Protein AF-A0A920DQ23-F1 (afdb_monomer_lite)

Sequence (207 aa):
MYPQDIIAIGRLFSEGKYDATRLIALAGSQVEKPRYYRTMQGASISSMIKNNLKEGDNRFISGNVLTGTKISKNGNLGFYHNEISVIPEGKEQDFLGWLLPSLKNIVYQERSFHGSTQKEYSISANMNGEERAYVVTGQYENVLPMDLHPQHLIKAIMIGDIELMENLGIYEVAEEDFALCEFACTSKIPVQEILRDGLELVRKECS

Structure (mmCIF, N/CA/C/O backbone):
data_AF-A0A920DQ23-F1
#
_entry.id   AF-A0A920DQ23-F1
#
loop_
_atom_site.group_PDB
_atom_site.id
_atom_site.type_symbol
_atom_site.label_atom_id
_atom_site.label_alt_id
_atom_site.label_comp_id
_atom_site.label_asym_id
_atom_site.label_entity_id
_atom_site.label_seq_id
_atom_site.pdbx_PDB_ins_code
_atom_site.Cartn_x
_atom_site.Cartn_y
_atom_site.Cartn_z
_atom_site.occupancy
_atom_site.B_iso_or_equiv
_atom_site.auth_seq_id
_atom_site.auth_comp_id
_atom_site.auth_asym_id
_atom_site.auth_atom_id
_atom_site.pdbx_PDB_model_num
ATOM 1 N N . MET A 1 1 ? -11.715 -6.542 -5.274 1.00 73.94 1 MET A N 1
ATOM 2 C CA . MET A 1 1 ? -12.911 -6.625 -4.397 1.00 73.94 1 MET A CA 1
ATOM 3 C C . MET A 1 1 ? -12.553 -7.482 -3.193 1.00 73.94 1 MET A C 1
ATOM 5 O O . MET A 1 1 ? -12.032 -8.572 -3.397 1.00 73.94 1 MET A O 1
ATOM 9 N N . TYR A 1 2 ? -12.771 -7.002 -1.968 1.00 87.81 2 TYR A N 1
ATOM 10 C CA . TYR A 1 2 ? -12.392 -7.724 -0.747 1.00 87.81 2 TYR A CA 1
ATOM 11 C C . TYR A 1 2 ? -13.551 -8.575 -0.200 1.00 87.81 2 TYR A C 1
ATOM 13 O O . TYR A 1 2 ? -14.713 -8.295 -0.502 1.00 87.81 2 TYR A O 1
ATOM 21 N N . PRO A 1 3 ? -13.287 -9.570 0.673 1.00 92.31 3 PRO A N 1
ATOM 22 C CA . PRO A 1 3 ? -14.342 -10.403 1.262 1.00 92.31 3 PRO A CA 1
ATOM 23 C C . PRO A 1 3 ? -15.469 -9.607 1.941 1.00 92.31 3 PRO A C 1
ATOM 25 O O . PRO A 1 3 ? -16.632 -9.998 1.887 1.00 92.31 3 PRO A O 1
ATOM 28 N N . GLN A 1 4 ? -15.149 -8.459 2.548 1.00 92.44 4 GLN A N 1
ATOM 29 C CA . GLN A 1 4 ? -16.140 -7.593 3.196 1.00 92.44 4 GLN A CA 1
ATOM 30 C C . GLN A 1 4 ? -17.089 -6.911 2.201 1.00 92.44 4 GLN A C 1
ATOM 32 O O . GLN A 1 4 ? -18.244 -6.655 2.538 1.00 92.44 4 GLN A O 1
ATOM 37 N N . ASP A 1 5 ? -16.634 -6.655 0.973 1.00 91.88 5 ASP A N 1
ATOM 38 C CA . ASP A 1 5 ? -17.470 -6.076 -0.080 1.00 91.88 5 ASP A CA 1
ATOM 39 C C . ASP A 1 5 ? -18.504 -7.095 -0.567 1.00 91.88 5 ASP A C 1
ATOM 41 O O . ASP A 1 5 ? -19.666 -6.751 -0.763 1.00 91.88 5 ASP A O 1
ATOM 45 N N . ILE A 1 6 ? -18.118 -8.373 -0.649 1.00 93.25 6 ILE A N 1
ATOM 46 C CA . ILE A 1 6 ? -19.032 -9.476 -0.978 1.00 93.25 6 ILE A CA 1
ATOM 47 C C . ILE A 1 6 ? -20.134 -9.593 0.083 1.00 93.25 6 ILE A C 1
ATOM 49 O O . ILE A 1 6 ? -21.302 -9.763 -0.258 1.00 93.25 6 ILE A O 1
ATOM 53 N N . ILE A 1 7 ? -19.794 -9.439 1.368 1.00 92.62 7 ILE A N 1
ATOM 54 C CA . ILE A 1 7 ? -20.782 -9.433 2.461 1.00 92.62 7 ILE A CA 1
ATOM 55 C C . ILE A 1 7 ? -21.768 -8.268 2.300 1.00 92.62 7 ILE A C 1
ATOM 57 O O . ILE A 1 7 ? -22.973 -8.457 2.472 1.00 92.62 7 ILE A O 1
ATOM 61 N N . ALA A 1 8 ? -21.278 -7.072 1.964 1.00 92.69 8 ALA A N 1
ATOM 62 C CA . ALA A 1 8 ? -22.130 -5.903 1.748 1.00 92.69 8 ALA A CA 1
ATOM 63 C C . ALA A 1 8 ? -23.078 -6.097 0.552 1.00 92.69 8 ALA A C 1
ATOM 65 O O . ALA A 1 8 ? -24.269 -5.807 0.666 1.00 92.69 8 ALA A O 1
ATOM 66 N N . ILE A 1 9 ? -22.578 -6.653 -0.557 1.00 94.44 9 ILE A N 1
ATOM 67 C CA . ILE A 1 9 ? -23.387 -7.010 -1.731 1.00 94.44 9 ILE A CA 1
ATOM 68 C C . ILE A 1 9 ? -24.440 -8.063 -1.353 1.00 94.44 9 ILE A C 1
ATOM 70 O O . ILE A 1 9 ? -25.623 -7.890 -1.638 1.00 94.44 9 ILE A O 1
ATOM 74 N N . GLY A 1 10 ? -24.038 -9.127 -0.655 1.00 94.94 10 GLY A N 1
ATOM 75 C CA . GLY A 1 10 ? -24.938 -10.190 -0.207 1.00 94.94 10 GLY A CA 1
ATOM 76 C C . GLY A 1 10 ? -26.083 -9.673 0.668 1.00 94.94 10 GLY A C 1
ATOM 77 O O . GLY A 1 10 ? -27.239 -10.029 0.441 1.00 94.94 10 GLY A O 1
ATOM 78 N N . ARG A 1 11 ? -25.792 -8.778 1.620 1.00 94.25 11 ARG A N 1
ATOM 79 C CA . ARG A 1 11 ? -26.804 -8.102 2.455 1.00 94.25 11 ARG A CA 1
ATOM 80 C C . ARG A 1 11 ? -27.722 -7.189 1.655 1.00 94.25 11 ARG A C 1
ATOM 82 O O . ARG A 1 11 ? -28.928 -7.199 1.891 1.00 94.25 11 ARG A O 1
ATOM 89 N N . LEU A 1 12 ? -27.182 -6.453 0.685 1.00 96.62 12 LEU A N 1
ATOM 90 C CA . LEU A 1 12 ? -27.985 -5.596 -0.182 1.00 96.62 12 LEU A CA 1
ATOM 91 C C . LEU A 1 12 ? -29.061 -6.402 -0.917 1.00 96.62 12 LEU A C 1
ATOM 93 O O . LEU A 1 12 ? -30.225 -6.015 -0.890 1.00 96.62 12 LEU A O 1
ATOM 97 N N . PHE A 1 13 ? -28.694 -7.534 -1.520 1.00 97.00 13 PHE A N 1
ATOM 98 C CA . PHE A 1 13 ? -29.642 -8.368 -2.265 1.00 97.00 13 PHE A CA 1
ATOM 99 C C . PHE A 1 13 ? -30.554 -9.215 -1.370 1.00 97.00 13 PHE A C 1
ATOM 101 O O . PHE A 1 13 ? -31.696 -9.466 -1.742 1.00 97.00 13 PHE A O 1
ATOM 108 N N . SER A 1 14 ? -30.078 -9.641 -0.197 1.00 96.94 14 SER A N 1
ATOM 109 C CA . SER A 1 14 ? -30.854 -10.515 0.699 1.00 96.94 14 SER A CA 1
ATOM 110 C C . SER A 1 14 ? -31.820 -9.743 1.604 1.00 96.94 14 SER A C 1
ATOM 112 O O . SER A 1 14 ? -32.901 -10.237 1.910 1.00 96.94 14 SER A O 1
ATOM 114 N N . GLU A 1 15 ? -31.443 -8.540 2.048 1.00 96.06 15 GLU A N 1
ATOM 115 C CA . GLU A 1 15 ? -32.197 -7.744 3.032 1.00 96.06 15 GLU A CA 1
ATOM 116 C C . GLU A 1 15 ? -32.708 -6.407 2.470 1.00 96.06 15 GLU A C 1
ATOM 118 O O . GLU A 1 15 ? -33.444 -5.694 3.155 1.00 96.06 15 GLU A O 1
ATOM 123 N N . GLY A 1 16 ? -32.297 -6.022 1.255 1.00 95.56 16 GLY A N 1
ATOM 124 C CA . GLY A 1 16 ? -32.604 -4.711 0.671 1.00 95.56 16 GLY A CA 1
ATOM 125 C C . GLY A 1 16 ? -31.867 -3.548 1.345 1.00 95.56 16 GLY A C 1
ATOM 126 O O . GLY A 1 16 ? -32.260 -2.393 1.180 1.00 95.56 16 GLY A O 1
ATOM 127 N N . LYS A 1 17 ? -30.826 -3.830 2.140 1.00 93.44 17 LYS A N 1
ATOM 128 C CA . LYS A 1 17 ? -30.103 -2.838 2.948 1.00 93.44 17 LYS A CA 1
ATOM 129 C C . LYS A 1 17 ? -28.630 -2.793 2.578 1.00 93.44 17 LYS A C 1
ATOM 131 O O . LYS A 1 17 ? -27.930 -3.799 2.645 1.00 93.44 17 LYS A O 1
ATOM 136 N N . TYR A 1 18 ? -28.145 -1.598 2.257 1.00 92.44 18 TYR A N 1
ATOM 137 C CA . TYR A 1 18 ? -26.721 -1.358 2.066 1.00 92.44 18 TYR A CA 1
ATOM 138 C C . TYR A 1 18 ? -26.021 -1.184 3.421 1.00 92.44 18 TYR A C 1
ATOM 140 O O . TYR A 1 18 ? -26.240 -0.189 4.113 1.00 92.44 18 TYR A O 1
ATOM 148 N N . ASP A 1 19 ? -25.175 -2.147 3.795 1.00 91.56 19 ASP A N 1
ATOM 149 C CA . ASP A 1 19 ? -24.351 -2.073 5.004 1.00 91.56 19 ASP A CA 1
ATOM 150 C C . ASP A 1 19 ? -22.906 -1.666 4.668 1.00 91.56 19 ASP A C 1
ATOM 152 O O . ASP A 1 19 ? -22.098 -2.459 4.175 1.00 91.56 19 ASP A O 1
ATOM 156 N N . ALA A 1 20 ? -22.579 -0.408 4.971 1.00 91.00 20 ALA A N 1
ATOM 157 C CA . ALA A 1 20 ? -21.245 0.170 4.798 1.00 91.00 20 ALA A CA 1
ATOM 158 C C . ALA A 1 20 ? -20.294 -0.117 5.977 1.00 91.00 20 ALA A C 1
ATOM 160 O O . ALA A 1 20 ? -19.191 0.435 6.040 1.00 91.00 20 ALA A O 1
ATOM 161 N N . THR A 1 21 ? -20.712 -0.946 6.934 1.00 93.25 21 THR A N 1
ATOM 162 C CA . THR A 1 21 ? -19.872 -1.351 8.059 1.00 93.25 21 THR A CA 1
ATOM 163 C C . THR A 1 21 ? -18.691 -2.183 7.559 1.00 93.25 21 THR A C 1
ATOM 165 O O . THR A 1 21 ? -18.835 -3.074 6.719 1.00 93.25 21 THR A O 1
ATOM 168 N N . ARG A 1 22 ? -17.506 -1.900 8.097 1.00 92.19 22 ARG A N 1
ATOM 169 C CA . ARG A 1 22 ? -16.252 -2.610 7.852 1.00 92.19 22 ARG A CA 1
ATOM 170 C C . ARG A 1 22 ? -15.598 -2.991 9.174 1.00 92.19 22 ARG A C 1
ATOM 172 O O . ARG A 1 22 ? -15.677 -2.262 10.166 1.00 92.19 22 ARG A O 1
ATOM 179 N N . LEU A 1 23 ? -14.977 -4.161 9.193 1.00 95.00 23 LEU A N 1
ATOM 180 C CA . LEU A 1 23 ? -14.093 -4.606 10.259 1.00 95.00 23 LEU A CA 1
ATOM 181 C C . LEU A 1 23 ? -12.661 -4.312 9.820 1.00 95.00 23 LEU A C 1
ATOM 183 O O . LEU A 1 23 ? -12.194 -4.883 8.839 1.00 95.00 23 LEU A O 1
ATOM 187 N N . ILE A 1 24 ? -11.976 -3.431 10.537 1.00 95.50 24 ILE A N 1
ATOM 188 C CA . ILE A 1 24 ? -10.632 -2.994 10.164 1.00 95.50 24 ILE A CA 1
ATOM 189 C C . ILE A 1 24 ? -9.613 -3.349 11.234 1.00 95.50 24 ILE A C 1
ATOM 191 O O . ILE A 1 24 ? -9.928 -3.317 12.426 1.00 95.50 24 ILE A O 1
ATOM 195 N N . ALA A 1 25 ? -8.393 -3.679 10.825 1.00 96.19 25 ALA A N 1
ATOM 196 C CA . ALA A 1 25 ? -7.287 -3.904 11.749 1.00 96.19 25 ALA A CA 1
ATOM 197 C C . ALA A 1 25 ? -6.588 -2.579 12.084 1.00 96.19 25 ALA A C 1
ATOM 199 O O . ALA A 1 25 ? -6.245 -1.825 11.179 1.00 96.19 25 ALA A O 1
ATOM 200 N N . LEU A 1 26 ? -6.346 -2.302 13.367 1.00 96.69 26 LEU A N 1
ATOM 201 C CA . LEU A 1 26 ? -5.372 -1.294 13.792 1.00 96.69 26 LEU A CA 1
ATOM 202 C C . LEU A 1 26 ? -4.120 -2.025 14.273 1.00 96.69 26 LEU A C 1
ATOM 204 O O . LEU A 1 26 ? -4.167 -2.722 15.293 1.00 96.69 26 LEU A O 1
ATOM 208 N N . ALA A 1 27 ? -3.023 -1.862 13.544 1.00 95.75 27 ALA A N 1
ATOM 209 C CA . ALA A 1 27 ? -1.778 -2.582 13.773 1.00 95.75 27 ALA A CA 1
ATOM 210 C C . ALA A 1 27 ? -0.551 -1.692 13.523 1.00 95.75 27 ALA A C 1
ATOM 212 O O . ALA A 1 27 ? -0.660 -0.514 13.183 1.00 95.75 27 ALA A O 1
ATOM 213 N N . GLY A 1 28 ? 0.633 -2.266 13.721 1.00 93.00 28 GLY A N 1
ATOM 214 C CA . GLY A 1 28 ? 1.916 -1.591 13.550 1.00 93.00 28 GLY A CA 1
ATOM 215 C C . GLY A 1 28 ? 2.692 -1.461 14.858 1.00 93.00 28 GLY A C 1
ATOM 216 O O . GLY A 1 28 ? 2.145 -1.573 15.956 1.00 93.00 28 GLY A O 1
ATOM 217 N N . SER A 1 29 ? 4.000 -1.248 14.738 1.00 92.62 29 SER A N 1
ATOM 218 C CA . SER A 1 29 ? 4.937 -1.265 15.869 1.00 92.62 29 SER A CA 1
ATOM 219 C C . SER A 1 29 ? 4.701 -0.137 16.879 1.00 92.62 29 SER A C 1
ATOM 221 O O . SER A 1 29 ? 5.114 -0.273 18.034 1.00 92.62 29 SER A O 1
ATOM 223 N N . GLN A 1 30 ? 4.006 0.932 16.476 1.00 94.62 30 GLN A N 1
ATOM 224 C CA . GLN A 1 30 ? 3.641 2.077 17.319 1.00 94.62 30 GLN A CA 1
ATOM 225 C C . GLN A 1 30 ? 2.247 1.960 17.959 1.00 94.62 30 GLN A C 1
ATOM 227 O O . GLN A 1 30 ? 1.822 2.857 18.686 1.00 94.62 30 GLN A O 1
ATOM 232 N N . VAL A 1 31 ? 1.532 0.851 17.740 1.00 95.62 31 VAL A N 1
ATOM 233 C CA . VAL A 1 31 ? 0.252 0.563 18.404 1.00 95.62 31 VAL A CA 1
ATOM 234 C C . VAL A 1 31 ? 0.508 -0.230 19.686 1.00 95.62 31 VAL A C 1
ATOM 236 O O . VAL A 1 31 ? 1.208 -1.241 19.668 1.00 95.62 31 VAL A O 1
ATOM 239 N N . GLU A 1 32 ? -0.057 0.207 20.814 1.00 95.00 32 GLU A N 1
ATOM 240 C CA . GLU A 1 32 ? 0.122 -0.488 22.102 1.00 95.00 32 GLU A CA 1
ATOM 241 C C . GLU A 1 32 ? -0.681 -1.786 22.184 1.00 95.00 32 GLU A C 1
ATOM 243 O O . GLU A 1 32 ? -0.176 -2.813 22.633 1.00 95.00 32 GLU A O 1
ATOM 248 N N . LYS A 1 33 ? -1.951 -1.741 21.768 1.00 95.69 33 LYS A N 1
ATOM 249 C CA . LYS A 1 33 ? -2.865 -2.889 21.790 1.00 95.69 33 LYS A CA 1
ATOM 250 C C . LYS A 1 33 ? -3.519 -3.036 20.414 1.00 95.69 33 LYS A C 1
ATOM 252 O O . LYS A 1 33 ? -4.612 -2.476 20.207 1.00 95.69 33 LYS A O 1
ATOM 257 N N . PRO A 1 34 ? -2.858 -3.747 19.479 1.00 96.06 34 PRO A N 1
ATOM 258 C CA . PRO A 1 34 ? -3.414 -4.063 18.170 1.00 96.06 34 PRO A CA 1
ATOM 259 C C . PRO A 1 34 ? -4.743 -4.800 18.315 1.00 96.06 34 PRO A C 1
ATOM 261 O O . PRO A 1 34 ? -4.870 -5.707 19.140 1.00 96.06 34 PRO A O 1
ATOM 264 N N . ARG A 1 35 ? -5.756 -4.379 17.558 1.00 95.75 35 ARG A N 1
ATOM 265 C CA . ARG A 1 35 ? -7.101 -4.966 17.626 1.00 95.75 35 ARG A CA 1
ATOM 266 C C . ARG A 1 35 ? -7.925 -4.618 16.393 1.00 95.75 35 ARG A C 1
ATOM 268 O O . ARG A 1 35 ? -7.603 -3.684 15.660 1.00 95.75 35 ARG A O 1
ATOM 275 N N . TYR A 1 36 ? -9.025 -5.338 16.216 1.00 96.38 36 TYR A N 1
ATOM 276 C CA . TYR A 1 36 ? -10.012 -5.029 15.191 1.00 96.38 36 TYR A CA 1
ATOM 277 C C . TYR A 1 36 ? -11.035 -4.005 15.687 1.00 96.38 36 TYR A C 1
ATOM 279 O O . TYR A 1 36 ? -11.504 -4.080 16.825 1.00 96.38 36 TYR A O 1
ATOM 287 N N . TYR A 1 37 ? -11.419 -3.082 14.811 1.00 95.00 37 TYR A N 1
ATOM 288 C CA . TYR A 1 37 ? -12.469 -2.095 15.041 1.00 95.00 37 TYR A CA 1
ATOM 289 C C . TYR A 1 37 ? -13.587 -2.293 14.024 1.00 95.00 37 TYR A C 1
ATOM 291 O O . TYR A 1 37 ? -13.341 -2.411 12.827 1.00 95.00 37 TYR A O 1
ATOM 299 N N . ARG A 1 38 ? -14.834 -2.303 14.498 1.00 95.38 38 ARG A N 1
ATOM 300 C CA . ARG A 1 38 ? -16.012 -2.217 13.633 1.00 95.38 38 ARG A CA 1
ATOM 301 C C . ARG A 1 38 ? -16.332 -0.742 13.417 1.00 95.38 38 ARG A C 1
ATOM 303 O O . ARG A 1 38 ? -16.585 -0.032 14.385 1.00 95.38 38 ARG A O 1
ATOM 310 N N . THR A 1 39 ? -16.302 -0.292 12.172 1.00 93.75 39 THR A N 1
ATOM 311 C CA . THR A 1 39 ? -16.495 1.115 11.806 1.00 93.75 39 THR A CA 1
ATOM 312 C C . THR A 1 39 ? -17.228 1.240 10.471 1.00 93.75 39 THR A C 1
ATOM 314 O O . THR A 1 39 ? -17.552 0.232 9.853 1.00 93.75 39 THR A O 1
ATOM 317 N N . MET A 1 40 ? -17.498 2.459 10.015 1.00 91.75 40 MET A N 1
ATOM 318 C CA . MET A 1 40 ? -18.007 2.715 8.665 1.00 91.75 40 MET A CA 1
ATOM 319 C C . MET A 1 40 ? -16.858 2.950 7.678 1.00 91.75 40 MET A C 1
ATOM 321 O O . MET A 1 40 ? -15.796 3.451 8.057 1.00 91.75 40 MET A O 1
ATOM 325 N N . GLN A 1 41 ? -17.071 2.625 6.403 1.00 90.06 41 GLN A N 1
ATOM 326 C CA . GLN A 1 41 ? -16.150 3.016 5.334 1.00 90.06 41 GLN A CA 1
ATOM 327 C C . GLN A 1 41 ? -15.930 4.542 5.345 1.00 90.06 41 GLN A C 1
ATOM 329 O O . GLN A 1 41 ? -16.878 5.306 5.522 1.00 90.06 41 GLN A O 1
ATOM 334 N N . GLY A 1 42 ? -14.679 4.991 5.202 1.00 90.56 42 GLY A N 1
ATOM 335 C CA . GLY A 1 42 ? -14.336 6.418 5.265 1.00 90.56 42 GLY A CA 1
ATOM 336 C C . GLY A 1 42 ? -14.292 7.022 6.674 1.00 90.56 42 GLY A C 1
ATOM 337 O O . GLY A 1 42 ? -14.097 8.229 6.810 1.00 90.56 42 GLY A O 1
ATOM 338 N N . ALA A 1 43 ? -14.466 6.224 7.733 1.00 93.00 43 ALA A N 1
ATOM 339 C CA . ALA A 1 43 ? -14.430 6.733 9.099 1.00 93.00 43 ALA A CA 1
ATOM 340 C C . ALA A 1 43 ? -13.069 7.343 9.474 1.00 93.00 43 ALA A C 1
ATOM 342 O O . ALA A 1 43 ? -12.010 6.891 9.029 1.00 93.00 43 ALA A O 1
ATOM 343 N N . SER A 1 44 ? -13.109 8.347 10.356 1.00 94.75 44 SER A N 1
ATOM 344 C CA . SER A 1 44 ? -11.904 8.964 10.913 1.00 94.75 44 SER A CA 1
ATOM 345 C C . SER A 1 44 ? -11.157 7.996 11.828 1.00 94.75 44 SER A C 1
ATOM 347 O O . SER A 1 44 ? -11.753 7.349 12.697 1.00 94.75 44 SER A O 1
ATOM 349 N N . ILE A 1 45 ? -9.831 7.969 11.693 1.00 94.81 45 ILE A N 1
ATOM 350 C CA . ILE A 1 45 ? -8.960 7.102 12.495 1.00 94.81 45 ILE A CA 1
ATOM 351 C C . ILE A 1 45 ? -8.777 7.600 13.936 1.00 94.81 45 ILE A C 1
ATOM 353 O O . ILE A 1 45 ? -8.360 6.842 14.812 1.00 94.81 45 ILE A O 1
ATOM 357 N N . SER A 1 46 ? -9.108 8.869 14.198 1.00 94.44 46 SER A N 1
ATOM 358 C CA . SER A 1 46 ? -8.849 9.573 15.465 1.00 94.44 46 SER A CA 1
ATOM 359 C C . SER A 1 46 ? -9.412 8.847 16.693 1.00 94.44 46 SER A C 1
ATOM 361 O O . SER A 1 46 ? -8.762 8.772 17.737 1.00 94.44 46 SER A O 1
ATOM 363 N N . SER A 1 47 ? -10.606 8.267 16.555 1.00 91.38 47 SER A N 1
ATOM 364 C CA . SER A 1 47 ? -11.276 7.502 17.611 1.00 91.38 47 SER A CA 1
ATOM 365 C C . SER A 1 47 ? -10.587 6.167 17.915 1.00 91.38 47 SER A C 1
ATOM 367 O O . SER A 1 47 ? -10.555 5.744 19.069 1.00 91.38 47 SER A O 1
ATOM 369 N N . MET A 1 48 ? -9.997 5.528 16.903 1.00 92.25 48 MET A N 1
ATOM 370 C CA . MET A 1 48 ? -9.386 4.199 17.005 1.00 92.25 48 MET A CA 1
ATOM 371 C C . MET A 1 48 ? -8.011 4.265 17.666 1.00 92.25 48 MET A C 1
ATOM 373 O O . MET A 1 48 ? -7.648 3.385 18.443 1.00 92.25 48 MET A O 1
ATOM 377 N N . ILE A 1 49 ? -7.262 5.332 17.386 1.00 94.19 49 ILE A N 1
ATOM 378 C CA . ILE A 1 49 ? -5.900 5.531 17.896 1.00 94.19 49 ILE A CA 1
ATOM 379 C C . ILE A 1 49 ? -5.859 6.194 19.283 1.00 94.19 49 ILE A C 1
ATOM 381 O O . ILE A 1 49 ? -4.797 6.293 19.897 1.00 94.19 49 ILE A O 1
ATOM 385 N N . LYS A 1 50 ? -6.995 6.682 19.795 1.00 93.25 50 LYS A N 1
ATOM 386 C CA . LYS A 1 50 ? -7.055 7.379 21.086 1.00 93.25 50 LYS A CA 1
ATOM 387 C C . LYS A 1 50 ? -6.596 6.455 22.219 1.00 93.25 50 LYS A C 1
ATOM 389 O O . LYS A 1 50 ? -7.171 5.390 22.419 1.00 93.25 50 LYS A O 1
ATOM 394 N N . ASN A 1 51 ? -5.598 6.899 22.988 1.00 92.88 51 ASN A N 1
ATOM 395 C CA . ASN A 1 51 ? -5.016 6.158 24.118 1.00 92.88 51 ASN A CA 1
ATOM 396 C C . ASN A 1 51 ? -4.550 4.733 23.747 1.00 92.88 51 ASN A C 1
ATOM 398 O O . ASN A 1 51 ? -4.701 3.809 24.545 1.00 92.88 51 ASN A O 1
ATOM 402 N N . ASN A 1 52 ? -4.063 4.538 22.517 1.00 94.56 52 ASN A N 1
ATOM 403 C CA . ASN A 1 52 ? -3.613 3.233 22.023 1.00 94.56 52 ASN A CA 1
ATOM 404 C C . ASN A 1 52 ? -2.330 3.323 21.175 1.00 94.56 52 ASN A C 1
ATOM 406 O O . ASN A 1 52 ? -2.071 2.455 20.340 1.00 94.56 52 ASN A O 1
ATOM 410 N N . LEU A 1 53 ? -1.558 4.396 21.352 1.00 95.31 53 LEU A N 1
ATOM 411 C CA . LEU A 1 53 ? -0.312 4.653 20.636 1.00 95.31 53 LEU A CA 1
ATOM 412 C C . LEU A 1 53 ? 0.834 4.759 21.630 1.00 95.31 53 LEU A C 1
ATOM 414 O O . LEU A 1 53 ? 0.663 5.368 22.685 1.00 95.31 53 LEU A O 1
ATOM 418 N N . LYS A 1 54 ? 1.992 4.231 21.246 1.00 93.81 54 LYS A N 1
ATOM 419 C CA . LYS A 1 54 ? 3.247 4.465 21.955 1.00 93.81 54 LYS A CA 1
ATOM 420 C C . LYS A 1 54 ? 3.705 5.913 21.742 1.00 93.81 54 LYS A C 1
ATOM 422 O O . LYS A 1 54 ? 3.324 6.570 20.765 1.00 93.81 54 LYS A O 1
ATOM 427 N N . GLU A 1 55 ? 4.511 6.412 22.674 1.00 90.12 55 GLU A N 1
ATOM 428 C CA . GLU A 1 55 ? 5.119 7.741 22.580 1.00 90.12 55 GLU A CA 1
ATOM 429 C C . GLU A 1 55 ? 6.126 7.816 21.424 1.00 90.12 55 GLU A C 1
ATOM 431 O O . GLU A 1 55 ? 6.858 6.862 21.158 1.00 90.12 55 GLU A O 1
ATOM 436 N N . GLY A 1 56 ? 6.182 8.970 20.756 1.00 87.88 56 GLY A N 1
ATOM 437 C CA . GLY A 1 56 ? 7.104 9.221 19.651 1.00 87.88 56 GLY A CA 1
ATOM 438 C C . GLY A 1 56 ? 6.442 9.875 18.441 1.00 87.88 56 GLY A C 1
ATOM 439 O O . GLY A 1 56 ? 5.251 10.199 18.446 1.00 87.88 56 GLY A O 1
ATOM 440 N N . ASP A 1 57 ? 7.250 10.089 17.401 1.00 91.12 57 ASP A N 1
ATOM 441 C CA . ASP A 1 57 ? 6.780 10.589 16.112 1.00 91.12 57 ASP A CA 1
ATOM 442 C C . ASP A 1 57 ? 6.273 9.429 15.249 1.00 91.12 57 ASP A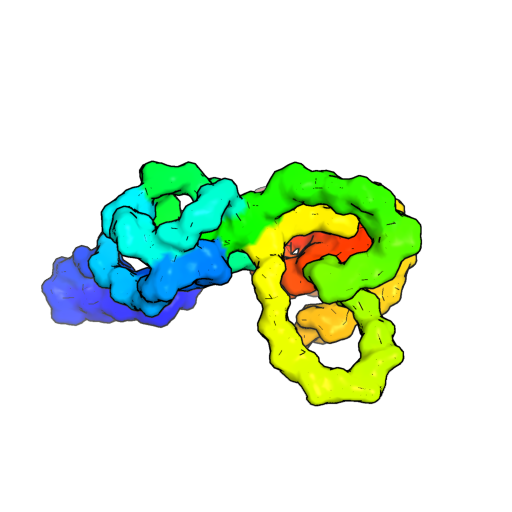 C 1
ATOM 444 O O . ASP A 1 57 ? 7.032 8.535 14.856 1.00 91.12 57 ASP A O 1
ATOM 448 N N . ASN A 1 58 ? 4.971 9.443 14.978 1.00 93.50 58 ASN A N 1
ATOM 449 C CA . ASN A 1 58 ? 4.240 8.318 14.413 1.00 93.50 58 ASN A CA 1
ATOM 450 C C . ASN A 1 58 ? 3.718 8.657 13.017 1.00 93.50 58 ASN A C 1
ATOM 452 O O . ASN A 1 58 ? 3.001 9.645 12.834 1.00 93.50 58 ASN A O 1
ATOM 456 N N . ARG A 1 59 ? 3.999 7.773 12.058 1.00 94.69 59 ARG A N 1
ATOM 457 C CA . ARG A 1 59 ? 3.392 7.784 10.730 1.00 94.69 59 ARG A CA 1
ATOM 458 C C . ARG A 1 59 ? 2.097 6.991 10.755 1.00 94.69 59 ARG A C 1
ATOM 460 O O . ARG A 1 59 ? 2.095 5.813 11.109 1.00 94.69 59 ARG A O 1
ATOM 467 N N . PHE A 1 60 ? 1.013 7.623 10.322 1.00 96.06 60 PHE A N 1
ATOM 468 C CA . PHE A 1 60 ? -0.278 6.968 10.135 1.00 96.06 60 PHE A CA 1
ATOM 469 C C . PHE A 1 60 ? -0.458 6.606 8.665 1.00 96.06 60 PHE A C 1
ATOM 471 O O . PHE A 1 60 ? -0.271 7.449 7.783 1.00 96.06 60 PHE A O 1
ATOM 478 N N . ILE A 1 61 ? -0.820 5.356 8.407 1.00 96.75 61 ILE A N 1
ATOM 479 C CA . ILE A 1 61 ? -1.001 4.822 7.062 1.00 96.75 61 ILE A CA 1
ATOM 480 C C . ILE A 1 61 ? -2.386 4.187 6.993 1.00 96.75 61 ILE A C 1
ATOM 482 O O . ILE A 1 61 ? -2.736 3.348 7.824 1.00 96.75 61 ILE A O 1
ATOM 486 N N . SER A 1 62 ? -3.188 4.600 6.015 1.00 96.56 62 SER A N 1
ATOM 487 C CA . SER A 1 62 ? -4.387 3.858 5.642 1.00 96.56 62 SER A CA 1
ATOM 488 C C . SER A 1 62 ? -3.962 2.741 4.695 1.00 96.56 62 SER A C 1
ATOM 490 O O . SER A 1 62 ? -3.432 3.043 3.633 1.00 96.56 62 SER A O 1
ATOM 492 N N . GLY A 1 63 ? -4.180 1.485 5.080 1.00 94.81 63 GLY A N 1
ATOM 493 C CA . GLY A 1 63 ? -3.586 0.316 4.428 1.00 94.81 63 GLY A CA 1
ATOM 494 C C . GLY A 1 63 ? -2.350 -0.210 5.171 1.00 94.81 63 GLY A C 1
ATOM 495 O O . GLY A 1 63 ? -2.040 0.215 6.293 1.00 94.81 63 GLY A O 1
ATOM 496 N N . ASN A 1 64 ? -1.655 -1.161 4.552 1.00 93.25 64 ASN A N 1
ATOM 497 C CA . ASN A 1 64 ? -0.368 -1.667 5.036 1.00 93.25 64 ASN A CA 1
ATOM 498 C C . ASN A 1 64 ? 0.776 -0.700 4.700 1.00 93.25 64 ASN A C 1
ATOM 500 O O . ASN A 1 64 ? 0.606 0.316 4.035 1.00 93.25 64 ASN A O 1
ATOM 504 N N . VAL A 1 65 ? 1.971 -1.041 5.173 1.00 92.94 65 VAL A N 1
ATOM 505 C CA . VAL A 1 65 ? 3.196 -0.259 4.973 1.00 92.94 65 VAL A CA 1
ATOM 506 C C . VAL A 1 65 ? 3.695 -0.279 3.520 1.00 92.94 65 VAL A C 1
ATOM 508 O O . VAL A 1 65 ? 4.436 0.623 3.148 1.00 92.94 65 VAL A O 1
ATOM 511 N N . LEU A 1 66 ? 3.307 -1.271 2.710 1.00 92.31 66 LEU A N 1
ATOM 512 C CA . LEU A 1 66 ? 3.815 -1.451 1.345 1.00 92.31 66 LEU A CA 1
ATOM 513 C C . LEU A 1 66 ? 3.038 -0.615 0.319 1.00 92.31 66 LEU A C 1
ATOM 515 O O . LEU A 1 66 ? 3.651 0.051 -0.507 1.00 92.31 66 LEU A O 1
ATOM 519 N N . THR A 1 67 ? 1.706 -0.630 0.401 1.00 92.62 67 THR A N 1
ATOM 520 C CA . THR A 1 67 ? 0.810 -0.012 -0.598 1.00 92.62 67 THR A CA 1
ATOM 521 C C . THR A 1 67 ? -0.096 1.072 -0.014 1.00 92.62 67 THR A C 1
ATOM 523 O O . THR A 1 67 ? -0.844 1.738 -0.728 1.00 92.62 67 THR A O 1
ATOM 526 N N . GLY A 1 68 ? -0.069 1.260 1.307 1.00 93.00 68 GLY A N 1
ATOM 527 C CA . GLY A 1 68 ? -0.966 2.180 1.990 1.00 93.00 68 GLY A CA 1
ATOM 528 C C . GLY A 1 68 ? -0.612 3.655 1.800 1.00 93.00 68 GLY A C 1
ATOM 529 O O . GLY A 1 68 ? 0.528 4.054 1.565 1.00 93.00 68 GLY A O 1
ATOM 530 N N . THR A 1 69 ? -1.610 4.512 1.989 1.00 94.56 69 THR A N 1
ATOM 531 C CA . THR A 1 69 ? -1.468 5.965 1.847 1.00 94.56 69 THR A CA 1
ATOM 532 C C . THR A 1 69 ? -1.158 6.624 3.187 1.00 94.56 69 THR A C 1
ATOM 534 O O . THR A 1 69 ? -1.845 6.381 4.184 1.00 94.56 69 THR A O 1
ATOM 537 N N . LYS A 1 70 ? -0.163 7.521 3.216 1.00 95.12 70 LYS A N 1
ATOM 538 C CA . LYS A 1 70 ? 0.105 8.365 4.391 1.00 95.12 70 LYS A CA 1
ATOM 539 C C . LYS A 1 70 ? -1.103 9.259 4.672 1.00 95.12 70 LYS A C 1
ATOM 541 O O . LYS A 1 70 ? -1.540 10.015 3.809 1.00 95.12 70 LYS A O 1
ATOM 546 N N . ILE A 1 71 ? -1.595 9.216 5.903 1.00 96.12 71 ILE A N 1
ATOM 547 C CA . ILE A 1 71 ? -2.697 10.052 6.380 1.00 96.12 71 ILE A CA 1
ATOM 548 C C . ILE A 1 71 ? -2.276 10.839 7.621 1.00 96.12 71 ILE A C 1
ATOM 550 O O . ILE A 1 71 ? -1.290 10.528 8.289 1.00 96.12 71 ILE A O 1
ATOM 554 N N . SER A 1 72 ? -3.017 11.900 7.935 1.00 94.75 72 SER A N 1
ATOM 555 C CA . SER A 1 72 ? -2.829 12.631 9.187 1.00 94.75 72 SER A CA 1
ATOM 556 C C . SER A 1 72 ? -3.492 11.893 10.356 1.00 94.75 72 SER A C 1
ATOM 558 O O . SER A 1 72 ? -4.335 11.018 10.162 1.00 94.75 72 SER A O 1
ATOM 560 N N . LYS A 1 73 ? -3.179 12.297 11.592 1.00 92.00 73 LYS A N 1
ATOM 561 C CA . LYS A 1 73 ? -3.806 11.766 12.819 1.00 92.00 73 LYS A CA 1
ATOM 562 C C . LYS A 1 73 ? -5.342 11.881 12.830 1.00 92.00 73 LYS A C 1
ATOM 564 O O . LYS A 1 73 ? -6.020 11.084 13.471 1.00 92.00 73 LYS A O 1
ATOM 569 N N . ASN A 1 74 ? -5.880 12.876 12.122 1.00 92.62 74 ASN A N 1
ATOM 570 C CA . ASN A 1 74 ? -7.319 13.110 11.971 1.00 92.62 74 ASN A CA 1
ATOM 571 C C . ASN A 1 74 ? -7.842 12.655 10.602 1.00 92.62 74 ASN A C 1
ATOM 573 O O . ASN A 1 74 ? -8.975 12.972 10.250 1.00 92.62 74 ASN A O 1
ATOM 577 N N . GLY A 1 75 ? -7.014 11.955 9.828 1.00 94.06 75 GLY A N 1
ATOM 578 C CA . GLY A 1 75 ? -7.365 11.443 8.518 1.00 94.06 75 GLY A CA 1
ATOM 579 C C . GLY A 1 75 ? -8.415 10.341 8.582 1.00 94.06 75 GLY A C 1
ATOM 580 O O . GLY A 1 75 ? -8.872 9.916 9.651 1.00 94.06 75 GLY A O 1
ATOM 581 N N . ASN A 1 76 ? -8.775 9.871 7.395 1.00 95.00 76 ASN A N 1
ATOM 582 C CA . ASN A 1 76 ? -9.851 8.917 7.196 1.00 95.00 76 ASN A CA 1
ATOM 583 C C . ASN A 1 76 ? -9.312 7.637 6.567 1.00 95.00 76 ASN A C 1
ATOM 585 O O . ASN A 1 76 ? -8.294 7.648 5.873 1.00 95.00 76 ASN A O 1
ATOM 589 N N . LEU A 1 77 ? -10.023 6.541 6.806 1.00 93.38 77 LEU A N 1
ATOM 590 C CA . LEU A 1 77 ? -9.769 5.279 6.131 1.00 93.38 77 LEU A CA 1
ATOM 591 C C . LEU A 1 77 ? -10.067 5.411 4.626 1.00 93.38 77 LEU A C 1
ATOM 593 O O . LEU A 1 77 ? -11.157 5.838 4.244 1.00 93.38 77 LEU A O 1
ATOM 597 N N . GLY A 1 78 ? -9.109 5.030 3.783 1.00 92.31 78 GLY A N 1
ATOM 598 C CA . GLY A 1 78 ? -9.270 4.968 2.332 1.00 92.31 78 GLY A CA 1
ATOM 599 C C . GLY A 1 78 ? -10.332 3.952 1.906 1.00 92.31 78 GLY A C 1
ATOM 600 O O . GLY A 1 78 ? -10.621 2.996 2.622 1.00 92.31 78 GLY A O 1
ATOM 601 N N . PHE A 1 79 ? -10.916 4.155 0.724 1.00 89.56 79 PHE A N 1
ATOM 602 C CA . PHE A 1 79 ? -12.065 3.372 0.257 1.00 89.56 79 PHE A CA 1
ATOM 603 C C . PHE A 1 79 ? -11.773 1.865 0.149 1.00 89.56 79 PHE A C 1
ATOM 605 O O . PHE A 1 79 ? -12.596 1.060 0.583 1.00 89.56 79 PHE A O 1
ATOM 612 N N . TYR A 1 80 ? -10.600 1.499 -0.379 1.00 88.81 80 TYR A N 1
ATOM 613 C CA . TYR A 1 80 ? -10.169 0.108 -0.569 1.00 88.81 80 TYR A CA 1
ATOM 614 C C . TYR A 1 80 ? -9.358 -0.455 0.610 1.00 88.81 80 TYR A C 1
ATOM 616 O O . TYR A 1 80 ? -8.980 -1.622 0.600 1.00 88.81 80 TYR A O 1
ATOM 624 N N . HIS A 1 81 ? -9.091 0.342 1.647 1.00 92.75 81 HIS A N 1
ATOM 625 C CA . HIS A 1 81 ? -8.246 -0.081 2.759 1.00 92.75 81 HIS A CA 1
ATOM 626 C C . HIS A 1 81 ? -9.067 -0.715 3.882 1.00 92.75 81 HIS A C 1
ATOM 628 O O . HIS A 1 81 ? -10.047 -0.145 4.354 1.00 92.75 81 HIS A O 1
ATOM 634 N N . ASN A 1 82 ? -8.613 -1.872 4.365 1.00 92.88 82 ASN A N 1
ATOM 635 C CA . ASN A 1 82 ? -9.241 -2.605 5.472 1.00 92.88 82 ASN A CA 1
ATOM 636 C C . ASN A 1 82 ? -8.355 -2.673 6.725 1.00 92.88 82 ASN A C 1
ATOM 638 O O . ASN A 1 82 ? -8.628 -3.423 7.663 1.00 92.88 82 ASN A O 1
ATOM 642 N N . GLU A 1 83 ? -7.287 -1.887 6.759 1.00 94.75 83 GLU A N 1
ATOM 643 C CA . GLU A 1 83 ? -6.364 -1.818 7.882 1.00 94.75 83 GLU A CA 1
ATOM 644 C C . GLU A 1 83 ? -5.786 -0.409 8.024 1.00 94.75 83 GLU A C 1
ATOM 646 O O . GLU A 1 83 ? -5.826 0.409 7.099 1.00 94.75 83 GLU A O 1
ATOM 651 N N . ILE A 1 84 ? -5.270 -0.126 9.211 1.00 96.56 84 ILE A N 1
ATOM 652 C CA . ILE A 1 84 ? -4.538 1.083 9.550 1.00 96.56 84 ILE A CA 1
ATOM 653 C C . ILE A 1 84 ? -3.232 0.627 10.179 1.00 96.56 84 ILE A C 1
ATOM 655 O O . ILE A 1 84 ? -3.238 -0.052 11.213 1.00 96.56 84 ILE A O 1
ATOM 659 N N . SER A 1 85 ? -2.127 1.038 9.571 1.00 96.44 85 SER A N 1
ATOM 660 C CA . SER A 1 85 ? -0.786 0.757 10.069 1.00 96.44 85 SER A CA 1
ATOM 661 C C . SER A 1 85 ? -0.198 2.005 10.713 1.00 96.44 85 SER A C 1
ATOM 663 O O . SER A 1 85 ? -0.243 3.095 10.136 1.00 96.44 85 SER A O 1
ATOM 665 N N . VAL A 1 86 ? 0.367 1.857 11.911 1.00 96.25 86 VAL A N 1
ATOM 666 C CA . VAL A 1 86 ? 1.093 2.931 12.597 1.00 96.25 86 VAL A CA 1
ATOM 667 C C . VAL A 1 86 ? 2.531 2.499 12.853 1.00 96.25 86 VAL A C 1
ATOM 669 O O . VAL A 1 86 ? 2.791 1.542 13.589 1.00 96.25 86 VAL A O 1
ATOM 672 N N . ILE A 1 87 ? 3.467 3.216 12.238 1.00 94.50 87 ILE A N 1
ATOM 673 C CA . ILE A 1 87 ? 4.909 2.945 12.304 1.00 94.50 87 ILE A CA 1
ATOM 674 C C . ILE A 1 87 ? 5.665 4.198 12.770 1.00 94.50 87 ILE A C 1
ATOM 676 O O . ILE A 1 87 ? 5.105 5.294 12.717 1.00 94.50 87 ILE A O 1
ATOM 680 N N . PRO A 1 88 ? 6.921 4.085 13.234 1.00 92.94 88 PRO A N 1
ATOM 681 C CA . PRO A 1 88 ? 7.737 5.253 13.533 1.00 92.94 88 PRO A CA 1
ATOM 682 C C . PRO A 1 88 ? 7.990 6.051 12.245 1.00 92.94 88 PRO A C 1
ATOM 684 O O . PRO A 1 88 ? 8.349 5.463 11.221 1.00 92.94 88 PRO A O 1
ATOM 687 N N . GLU A 1 89 ? 7.853 7.380 12.287 1.00 88.25 89 GLU A N 1
ATOM 688 C CA . GLU A 1 89 ? 8.186 8.238 11.133 1.00 88.25 89 GLU A CA 1
ATOM 689 C C . GLU A 1 89 ? 9.684 8.130 10.811 1.00 88.25 89 GLU A C 1
ATOM 691 O O . GLU A 1 89 ? 10.061 8.021 9.651 1.00 88.25 89 GLU A O 1
ATOM 696 N N . GLY A 1 90 ? 10.523 8.055 11.851 1.00 75.62 90 GLY A N 1
ATOM 697 C CA . GLY A 1 90 ? 11.930 7.694 11.719 1.00 75.62 90 GLY A CA 1
ATOM 698 C C . GLY A 1 90 ? 12.886 8.829 11.366 1.00 75.62 90 GLY A C 1
ATOM 699 O O . GLY A 1 90 ? 13.962 8.514 10.921 1.00 75.62 90 GLY A O 1
ATOM 700 N N . LYS A 1 91 ? 12.588 10.111 11.605 1.00 66.88 91 LYS A N 1
ATOM 701 C CA . LYS A 1 91 ? 13.381 11.298 11.173 1.00 66.88 91 LYS A CA 1
ATOM 702 C C . LYS A 1 91 ? 14.896 11.361 11.505 1.00 66.88 91 LYS A C 1
ATOM 704 O O . LYS A 1 91 ? 15.531 12.373 11.218 1.00 66.88 91 LYS A O 1
ATOM 709 N N . GLU A 1 92 ? 15.484 10.348 12.125 1.00 60.28 92 GLU A N 1
ATOM 710 C CA . GLU A 1 92 ? 16.910 10.284 12.437 1.00 60.28 92 GLU A CA 1
ATOM 711 C C . GLU A 1 92 ? 17.731 10.082 11.151 1.00 60.28 92 GLU A C 1
ATOM 713 O O . GLU A 1 92 ? 17.571 9.092 10.438 1.00 60.28 92 GLU A O 1
ATOM 718 N N . GLN A 1 93 ? 18.613 11.038 10.840 1.00 53.94 93 GLN A N 1
ATOM 719 C CA . GLN A 1 93 ? 19.709 10.805 9.903 1.00 53.94 93 GLN A CA 1
ATOM 720 C C . GLN A 1 93 ? 20.742 9.923 10.605 1.00 53.94 93 GLN A C 1
ATOM 722 O O . GLN A 1 93 ? 21.274 10.314 11.646 1.00 53.94 93 GLN A O 1
ATOM 727 N N . ASP A 1 94 ? 21.058 8.762 10.031 1.00 53.25 94 ASP A N 1
ATOM 728 C CA . ASP A 1 94 ? 22.179 7.946 10.494 1.00 53.25 94 ASP A CA 1
ATOM 729 C C . ASP A 1 94 ? 23.487 8.727 10.277 1.00 53.25 94 ASP A C 1
ATOM 731 O O . ASP A 1 94 ? 24.071 8.735 9.187 1.00 53.25 94 ASP A O 1
ATOM 735 N N . PHE A 1 95 ? 23.955 9.415 11.321 1.00 43.97 95 PHE A N 1
ATOM 736 C CA . PHE A 1 95 ? 25.259 10.070 11.333 1.00 43.97 95 PHE A CA 1
ATOM 737 C C . PHE A 1 95 ? 26.327 8.982 11.130 1.00 43.97 95 PHE A C 1
ATOM 739 O O . PHE A 1 95 ? 26.542 8.156 12.014 1.00 43.97 95 PHE A O 1
ATOM 746 N N . LEU A 1 96 ? 26.964 8.964 9.949 1.00 48.41 96 LEU A N 1
ATOM 747 C CA . LEU A 1 96 ? 27.914 7.935 9.475 1.00 48.41 96 LEU A CA 1
ATOM 748 C C . LEU A 1 96 ? 27.291 6.600 9.002 1.00 48.41 96 LEU A C 1
ATOM 750 O O . LEU A 1 96 ? 27.956 5.562 9.037 1.00 48.41 96 LEU A O 1
ATOM 754 N N . GLY A 1 97 ? 26.057 6.611 8.486 1.00 51.56 97 GLY A N 1
ATOM 755 C CA . GLY A 1 97 ? 25.360 5.407 7.995 1.00 51.56 97 GLY A CA 1
ATOM 756 C C . GLY A 1 97 ? 26.045 4.625 6.857 1.00 51.56 97 GLY A C 1
ATOM 757 O O . GLY A 1 97 ? 25.741 3.453 6.665 1.00 51.56 97 GLY A O 1
ATOM 758 N N . TRP A 1 98 ? 26.994 5.229 6.128 1.00 49.62 98 TRP A N 1
ATOM 759 C CA . TRP A 1 98 ? 27.805 4.548 5.102 1.00 49.62 98 TRP A CA 1
ATOM 760 C C . TRP A 1 98 ? 29.044 3.833 5.669 1.00 49.62 98 TRP A C 1
ATOM 762 O O . TRP A 1 98 ? 29.589 2.943 5.020 1.00 49.62 98 TRP A O 1
ATOM 772 N N . LEU A 1 99 ? 29.502 4.239 6.860 1.00 45.88 99 LEU A N 1
ATOM 773 C CA . LEU A 1 99 ? 30.725 3.739 7.497 1.00 45.88 99 LEU A CA 1
ATOM 774 C C . LEU A 1 99 ? 30.423 2.628 8.511 1.00 45.88 99 LEU A C 1
ATOM 776 O O . LEU A 1 99 ? 31.223 1.718 8.717 1.00 45.88 99 LEU A O 1
ATOM 780 N N . LEU A 1 100 ? 29.263 2.712 9.164 1.00 49.47 100 LEU A N 1
ATOM 781 C CA . LEU A 1 100 ? 28.815 1.736 10.146 1.00 49.47 100 LEU A CA 1
ATOM 782 C C . LEU A 1 100 ? 27.966 0.666 9.448 1.00 49.47 100 LEU A C 1
ATOM 784 O O . LEU A 1 100 ? 26.936 1.007 8.867 1.00 49.47 100 LEU A O 1
ATOM 788 N N . PRO A 1 101 ? 28.315 -0.633 9.533 1.00 46.22 101 PRO A N 1
ATOM 789 C CA . PRO A 1 101 ? 27.420 -1.705 9.119 1.00 46.22 101 PRO A CA 1
ATOM 790 C C . PRO A 1 101 ? 26.234 -1.748 10.091 1.00 46.22 101 PRO A C 1
ATOM 792 O O . PRO A 1 101 ? 26.220 -2.527 11.044 1.00 46.22 101 PRO A O 1
ATOM 795 N N . SER A 1 102 ? 25.242 -0.882 9.883 1.00 45.31 102 SER A N 1
ATOM 796 C CA . SER A 1 102 ? 24.064 -0.786 10.739 1.00 45.31 102 SER A CA 1
ATOM 797 C C . SER A 1 102 ? 23.359 -2.142 10.789 1.00 45.31 102 SER A C 1
ATOM 799 O O . SER A 1 102 ? 22.915 -2.682 9.779 1.00 45.31 102 SER A O 1
ATOM 801 N N . LEU A 1 103 ? 23.279 -2.722 11.988 1.00 45.97 103 LEU A N 1
ATOM 802 C CA . LEU A 1 103 ? 22.486 -3.921 12.278 1.00 45.97 103 LEU A CA 1
ATOM 803 C C . LEU A 1 103 ? 20.980 -3.616 12.339 1.00 45.97 103 LEU A C 1
ATOM 805 O O . LEU A 1 103 ? 20.191 -4.545 12.501 1.00 45.97 103 LEU A O 1
ATOM 809 N N . LYS A 1 104 ? 20.593 -2.333 12.258 1.00 41.81 104 LYS A N 1
ATOM 810 C CA . LYS A 1 104 ? 19.205 -1.864 12.352 1.00 41.81 104 LYS A CA 1
ATOM 811 C C . LYS A 1 104 ? 18.533 -1.673 10.993 1.00 41.81 104 LYS A C 1
ATOM 813 O O . LYS A 1 104 ? 17.310 -1.730 10.931 1.00 41.81 104 LYS A O 1
ATOM 818 N N . ASN A 1 105 ? 19.305 -1.487 9.924 1.00 46.25 105 ASN A N 1
ATOM 819 C CA . ASN A 1 105 ? 18.750 -1.208 8.605 1.00 46.25 105 ASN A CA 1
ATOM 820 C C . ASN A 1 105 ? 18.608 -2.514 7.823 1.00 46.25 105 ASN A C 1
ATOM 822 O O . ASN A 1 105 ? 19.596 -3.187 7.526 1.00 46.25 105 ASN A O 1
ATOM 826 N N . ILE A 1 106 ? 17.365 -2.880 7.507 1.00 48.62 106 ILE A N 1
ATOM 827 C CA . ILE A 1 106 ? 17.063 -4.000 6.615 1.00 48.62 106 ILE A CA 1
ATOM 828 C C . ILE A 1 106 ? 17.443 -3.551 5.205 1.00 48.62 106 ILE A C 1
ATOM 830 O O . ILE A 1 106 ? 16.672 -2.902 4.505 1.00 48.62 106 ILE A O 1
ATOM 834 N N . VAL A 1 107 ? 18.671 -3.856 4.804 1.00 45.22 107 VAL A N 1
ATOM 835 C CA . VAL A 1 107 ? 19.028 -3.918 3.391 1.00 45.22 107 VAL A CA 1
ATOM 836 C C . VAL A 1 107 ? 18.650 -5.326 2.951 1.00 45.22 107 VAL A C 1
ATOM 838 O O . VAL A 1 107 ? 19.164 -6.289 3.521 1.00 45.22 107 VAL A O 1
ATOM 841 N N . TYR A 1 108 ? 17.756 -5.457 1.966 1.00 44.62 108 TYR A N 1
ATOM 842 C CA . TYR A 1 108 ? 17.551 -6.709 1.230 1.00 44.62 108 TYR A CA 1
ATOM 843 C C . TYR A 1 108 ? 18.805 -6.970 0.376 1.00 44.62 108 TYR A C 1
ATOM 845 O O . TYR A 1 108 ? 18.846 -6.802 -0.834 1.00 44.62 108 TYR A O 1
ATOM 853 N N . GLN A 1 109 ? 19.909 -7.254 1.048 1.00 42.59 109 GLN A N 1
ATOM 854 C CA . GLN A 1 109 ? 21.042 -7.963 0.497 1.00 42.59 109 GLN A CA 1
ATOM 855 C C . GLN A 1 109 ? 21.125 -9.220 1.336 1.00 42.59 109 GLN A C 1
ATOM 857 O O . GLN A 1 109 ? 21.031 -9.129 2.563 1.00 42.59 109 GLN A O 1
ATOM 862 N N . GLU A 1 110 ? 21.271 -10.373 0.687 1.00 38.72 110 GLU A N 1
ATOM 863 C CA . GLU A 1 110 ? 21.591 -11.631 1.349 1.00 38.72 110 GLU A CA 1
ATOM 864 C C . GLU A 1 110 ? 22.818 -11.427 2.243 1.00 38.72 110 GLU A C 1
ATOM 866 O O . GLU A 1 110 ? 23.974 -11.565 1.842 1.00 38.72 110 GLU A O 1
ATOM 871 N N . ARG A 1 111 ? 22.578 -11.067 3.504 1.00 39.78 111 ARG A N 1
ATOM 872 C CA . ARG A 1 111 ? 23.565 -11.232 4.549 1.00 39.78 111 ARG A CA 1
ATOM 873 C C . ARG A 1 111 ? 23.613 -12.725 4.792 1.00 39.78 111 ARG A C 1
ATOM 875 O O . ARG A 1 111 ? 22.852 -13.256 5.596 1.00 39.78 111 ARG A O 1
ATOM 882 N N . SER A 1 112 ? 24.523 -13.373 4.077 1.00 34.12 112 SER A N 1
ATOM 883 C CA . SER A 1 112 ? 25.081 -14.682 4.388 1.00 34.12 112 SER A CA 1
ATOM 884 C C . SER A 1 112 ? 25.602 -14.680 5.826 1.00 34.12 112 SER A C 1
ATOM 886 O O . SER A 1 112 ? 26.787 -14.501 6.083 1.00 34.12 112 SER A O 1
ATOM 888 N N . PHE A 1 113 ? 24.701 -14.846 6.787 1.00 37.81 113 PHE A N 1
ATOM 889 C CA . PHE A 1 113 ? 25.020 -15.203 8.156 1.00 37.81 113 PHE A CA 1
ATOM 890 C C . PHE A 1 113 ? 24.157 -16.409 8.501 1.00 37.81 113 PHE A C 1
ATOM 892 O O . PHE A 1 113 ? 22.984 -16.301 8.851 1.00 37.81 113 PHE A O 1
ATOM 899 N N . HIS A 1 114 ? 24.766 -17.581 8.331 1.00 36.09 114 HIS A N 1
ATOM 900 C CA . HIS A 1 114 ? 24.265 -18.850 8.835 1.00 36.09 114 HIS A CA 1
ATOM 901 C C . HIS A 1 114 ? 24.107 -18.726 10.356 1.00 36.09 114 HIS A C 1
ATOM 903 O O . HIS A 1 114 ? 25.075 -18.822 11.106 1.00 36.09 114 HIS A O 1
ATOM 909 N N . GLY A 1 115 ? 22.895 -18.427 10.808 1.00 42.81 115 GLY A N 1
ATOM 910 C CA . GLY A 1 115 ? 22.612 -18.164 12.212 1.00 42.81 115 GLY A CA 1
ATOM 911 C C . GLY A 1 115 ? 21.164 -17.750 12.395 1.00 42.81 115 GLY A C 1
ATOM 912 O O . GLY A 1 115 ? 20.862 -16.572 12.569 1.00 42.81 115 GLY A O 1
ATOM 913 N N . SER A 1 116 ? 20.269 -18.733 12.324 1.00 49.38 116 SER A N 1
ATOM 914 C CA . SER A 1 116 ? 18.836 -18.592 12.562 1.00 49.38 116 SER A CA 1
ATOM 915 C C . SER A 1 116 ? 18.559 -17.931 13.916 1.00 49.38 116 SER A C 1
ATOM 917 O O . SER A 1 116 ? 18.525 -18.583 14.957 1.00 49.38 116 SER A O 1
ATOM 919 N N . THR A 1 117 ? 18.317 -16.627 13.897 1.00 44.28 117 THR A N 1
ATOM 920 C CA . THR A 1 117 ? 17.504 -15.955 14.907 1.00 44.28 117 THR A CA 1
ATOM 921 C C . THR A 1 117 ? 16.507 -15.112 14.134 1.00 44.28 117 THR A C 1
ATOM 923 O O . THR A 1 117 ? 16.893 -14.175 13.440 1.00 44.28 117 THR A O 1
ATOM 926 N N . GLN A 1 118 ? 15.230 -15.493 14.185 1.00 45.78 118 GLN A N 1
ATOM 927 C CA . GLN A 1 118 ? 14.136 -14.654 13.704 1.00 45.78 118 GLN A CA 1
ATOM 928 C C . GLN A 1 118 ? 14.115 -13.400 14.582 1.00 45.78 118 GLN A C 1
ATOM 930 O O . GLN A 1 118 ? 13.508 -13.382 15.648 1.00 45.78 118 GLN A O 1
ATOM 935 N N . LYS A 1 119 ? 14.890 -12.384 14.204 1.00 54.78 119 LYS A N 1
ATOM 936 C CA . LYS A 1 119 ? 14.885 -11.095 14.886 1.00 54.78 119 LYS A CA 1
ATOM 937 C C . LYS A 1 119 ? 13.696 -10.302 14.365 1.00 54.78 119 LYS A C 1
ATOM 939 O O . LYS A 1 119 ? 13.576 -10.085 13.163 1.00 54.78 119 LYS A O 1
ATOM 944 N N . GLU A 1 120 ? 12.824 -9.882 15.272 1.00 59.78 120 GLU A N 1
ATOM 945 C CA . GLU A 1 120 ? 11.780 -8.910 14.964 1.00 59.78 120 GLU A CA 1
ATOM 946 C C . GLU A 1 120 ? 12.425 -7.529 14.803 1.00 59.78 120 GLU A C 1
ATOM 948 O O . GLU A 1 120 ? 13.117 -7.041 15.699 1.00 59.78 120 GLU A O 1
ATOM 953 N N . TYR A 1 121 ? 12.213 -6.904 13.647 1.00 67.06 121 TYR A N 1
ATOM 954 C CA . TYR A 1 121 ? 12.713 -5.567 13.347 1.00 67.06 121 TYR A CA 1
ATOM 955 C C . TYR A 1 121 ? 11.553 -4.574 13.308 1.00 67.06 121 TYR A C 1
ATOM 957 O O . TYR A 1 121 ? 10.563 -4.779 12.607 1.00 67.06 121 TYR A O 1
ATOM 965 N N . SER A 1 122 ? 11.684 -3.461 14.030 1.00 70.31 122 SER A N 1
ATOM 966 C CA . SER A 1 122 ? 10.777 -2.323 13.892 1.00 70.31 122 SER A CA 1
ATOM 967 C C . SER A 1 122 ? 11.207 -1.473 12.696 1.00 70.31 122 SER A C 1
ATOM 969 O O . SER A 1 122 ? 12.177 -0.722 12.788 1.00 70.31 122 SER A O 1
ATOM 971 N N . ILE A 1 123 ? 10.489 -1.597 11.581 1.00 76.94 123 ILE A N 1
ATOM 972 C CA . ILE A 1 123 ? 10.725 -0.806 10.367 1.00 76.94 123 ILE A CA 1
ATOM 973 C C . ILE A 1 123 ? 10.167 0.612 10.574 1.00 76.94 123 ILE A C 1
ATOM 975 O O . ILE A 1 123 ? 9.061 0.771 11.096 1.00 76.94 123 ILE A O 1
ATOM 979 N N . SER A 1 124 ? 10.938 1.631 10.191 1.00 83.75 124 SER A N 1
ATOM 980 C CA . SER A 1 124 ? 10.521 3.038 10.144 1.00 83.75 124 SER A CA 1
ATOM 981 C C . SER A 1 124 ? 10.251 3.481 8.703 1.00 83.75 124 SER A C 1
ATOM 983 O O . SER A 1 124 ? 10.574 2.765 7.758 1.00 83.75 124 SER A O 1
ATOM 985 N N . ALA A 1 125 ? 9.675 4.670 8.519 1.00 81.81 125 ALA A N 1
ATOM 986 C CA . ALA A 1 125 ? 9.385 5.222 7.192 1.00 81.81 125 ALA A CA 1
ATOM 987 C C . ALA A 1 125 ? 10.597 5.872 6.485 1.00 81.81 125 ALA A C 1
ATOM 989 O O . ALA A 1 125 ? 10.418 6.599 5.507 1.00 81.81 125 ALA A O 1
ATOM 990 N N . ASN A 1 126 ? 11.817 5.644 6.978 1.00 81.00 126 ASN A N 1
ATOM 991 C CA . ASN A 1 126 ? 13.030 6.193 6.382 1.00 81.00 126 ASN A CA 1
ATOM 992 C C . ASN A 1 126 ? 13.453 5.451 5.114 1.00 81.00 126 ASN A C 1
ATOM 994 O O . ASN A 1 126 ? 13.467 4.223 5.075 1.00 81.00 126 ASN A O 1
ATOM 998 N N . MET A 1 127 ? 13.955 6.206 4.131 1.00 70.25 127 MET A N 1
ATOM 999 C CA . MET A 1 127 ? 14.522 5.652 2.892 1.00 70.25 127 MET A CA 1
ATOM 1000 C C . MET A 1 127 ? 15.856 4.910 3.109 1.00 70.25 127 MET A C 1
ATOM 1002 O O . MET A 1 127 ? 16.249 4.097 2.271 1.00 70.25 127 MET A O 1
ATOM 1006 N N . ASN A 1 128 ? 16.542 5.155 4.239 1.00 71.00 128 ASN A N 1
ATOM 1007 C CA . ASN A 1 128 ? 17.822 4.533 4.624 1.00 71.00 128 ASN A CA 1
ATOM 1008 C C . ASN A 1 128 ? 18.873 4.539 3.495 1.00 71.00 128 ASN A C 1
ATOM 1010 O O . ASN A 1 128 ? 19.602 3.570 3.280 1.00 71.00 128 ASN A O 1
ATOM 1014 N N . GLY A 1 129 ? 18.927 5.639 2.746 1.00 67.19 129 GLY A N 1
ATOM 1015 C CA . GLY A 1 129 ? 19.771 5.809 1.573 1.00 67.19 129 GLY A CA 1
ATOM 1016 C C . GLY A 1 129 ? 19.193 6.855 0.628 1.00 67.19 129 GLY A C 1
ATOM 1017 O O . GLY A 1 129 ? 18.139 7.430 0.889 1.00 67.19 129 GLY A O 1
ATOM 1018 N N . GLU A 1 130 ? 19.907 7.084 -0.465 1.00 72.12 130 GLU A N 1
ATOM 1019 C CA . GLU A 1 130 ? 19.511 7.977 -1.552 1.00 72.12 130 GLU A CA 1
ATOM 1020 C C . GLU A 1 130 ? 19.169 7.178 -2.814 1.00 72.12 130 GLU A C 1
ATOM 1022 O O . GLU A 1 130 ? 19.531 6.000 -2.934 1.00 72.12 130 GLU A O 1
ATOM 1027 N N . GLU A 1 131 ? 18.473 7.835 -3.736 1.00 77.94 131 GLU A N 1
ATOM 1028 C CA . GLU A 1 131 ? 18.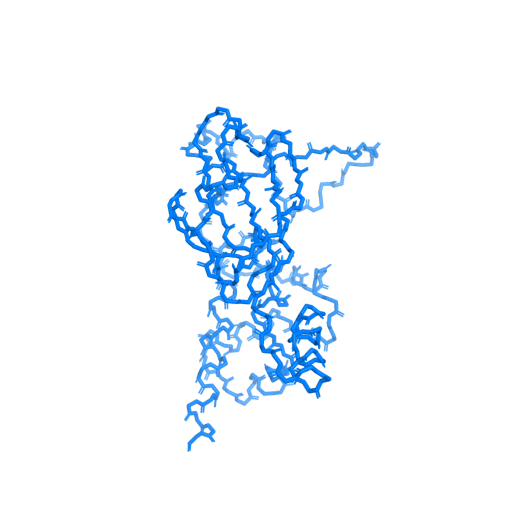195 7.317 -5.071 1.00 77.94 131 GLU A CA 1
ATOM 1029 C C . GLU A 1 131 ? 19.499 7.108 -5.851 1.00 77.94 131 GLU A C 1
ATOM 1031 O O . GLU A 1 131 ? 20.426 7.920 -5.789 1.00 77.94 131 GLU A O 1
ATOM 1036 N N . ARG A 1 132 ? 19.600 5.983 -6.563 1.00 82.94 132 ARG A N 1
ATOM 1037 C CA . ARG A 1 132 ? 20.793 5.601 -7.330 1.00 82.94 132 ARG A CA 1
ATOM 1038 C C . ARG A 1 132 ? 20.413 5.129 -8.719 1.00 82.94 132 ARG A C 1
ATOM 1040 O O . ARG A 1 132 ? 19.291 4.699 -8.960 1.00 82.94 132 ARG A O 1
ATOM 1047 N N . ALA A 1 133 ? 21.397 5.123 -9.615 1.00 81.94 133 ALA A N 1
ATOM 1048 C CA . ALA A 1 133 ? 21.221 4.606 -10.964 1.00 81.94 133 ALA A CA 1
ATOM 1049 C C . ALA A 1 133 ? 20.639 3.178 -10.961 1.00 81.94 133 ALA A C 1
ATOM 1051 O O . ALA A 1 133 ? 21.031 2.312 -10.168 1.00 81.94 133 ALA A O 1
ATOM 1052 N N . TYR A 1 134 ? 19.701 2.933 -11.872 1.00 84.88 134 TYR A N 1
ATOM 1053 C CA . TYR A 1 134 ? 18.994 1.663 -12.000 1.00 84.88 134 TYR A CA 1
ATOM 1054 C C . TYR A 1 134 ? 19.807 0.654 -12.827 1.00 84.88 134 TYR A C 1
ATOM 1056 O O . TYR A 1 134 ? 19.597 0.482 -14.026 1.00 84.88 134 TYR A O 1
ATOM 1064 N N . VAL A 1 135 ? 20.807 0.031 -12.191 1.00 79.19 135 VAL A N 1
ATOM 1065 C CA . VAL A 1 135 ? 21.812 -0.809 -12.882 1.00 79.19 135 VAL A CA 1
ATOM 1066 C C . VAL A 1 135 ? 21.758 -2.278 -12.465 1.00 79.19 135 VAL A C 1
ATOM 1068 O O . VAL A 1 135 ? 22.075 -3.154 -13.269 1.00 79.19 135 VAL A O 1
ATOM 1071 N N . VAL A 1 136 ? 21.367 -2.571 -11.222 1.00 78.56 136 VAL A N 1
ATOM 1072 C CA . VAL A 1 136 ? 21.398 -3.949 -10.714 1.00 78.56 136 VAL A CA 1
ATOM 1073 C C . VAL A 1 136 ? 20.358 -4.802 -11.438 1.00 78.56 136 VAL A C 1
ATOM 1075 O O . VAL A 1 136 ? 19.284 -4.318 -11.765 1.00 78.56 136 VAL A O 1
ATOM 1078 N N . THR A 1 137 ? 20.685 -6.058 -11.727 1.00 80.06 137 THR A N 1
ATOM 1079 C CA . THR A 1 137 ? 19.812 -7.005 -12.437 1.00 80.06 137 THR A CA 1
ATOM 1080 C C . THR A 1 137 ? 19.470 -8.188 -11.533 1.00 80.06 137 THR A C 1
ATOM 1082 O O . THR A 1 137 ? 20.229 -8.491 -10.612 1.00 80.06 137 THR A O 1
ATOM 1085 N N . GLY A 1 138 ? 18.323 -8.835 -11.761 1.00 81.56 138 GLY A N 1
ATOM 1086 C CA . GLY A 1 138 ? 17.930 -10.050 -11.037 1.00 81.56 138 GLY A CA 1
ATOM 1087 C C . GLY A 1 138 ? 17.367 -9.832 -9.626 1.00 81.56 138 GLY A C 1
ATOM 1088 O O . GLY A 1 138 ? 17.156 -10.802 -8.906 1.00 81.56 138 GLY A O 1
ATOM 1089 N N . GLN A 1 139 ? 17.187 -8.584 -9.171 1.00 85.56 139 GLN A N 1
ATOM 1090 C CA . GLN A 1 139 ? 16.722 -8.308 -7.803 1.00 85.56 139 GLN A CA 1
ATOM 1091 C C . GLN A 1 139 ? 15.232 -8.582 -7.620 1.00 85.56 139 GLN A C 1
ATOM 1093 O O . GLN A 1 139 ? 14.832 -9.105 -6.581 1.00 85.56 139 GLN A O 1
ATOM 1098 N N . TYR A 1 140 ? 14.419 -8.200 -8.602 1.00 90.19 140 TYR A N 1
ATOM 1099 C CA . TYR A 1 140 ? 12.962 -8.251 -8.505 1.00 90.19 140 TYR A CA 1
ATOM 1100 C C . TYR A 1 140 ? 12.436 -9.672 -8.697 1.00 90.19 140 TYR A C 1
ATOM 1102 O O . TYR A 1 140 ? 11.485 -10.073 -8.037 1.00 90.19 140 TYR A O 1
ATOM 1110 N N . GLU A 1 141 ? 13.124 -10.467 -9.509 1.00 90.06 141 GLU A N 1
ATOM 1111 C CA . GLU A 1 141 ? 12.832 -11.875 -9.776 1.00 90.06 141 GLU A CA 1
ATOM 1112 C C . GLU A 1 141 ? 12.879 -12.746 -8.505 1.00 90.06 141 GLU A C 1
ATOM 1114 O O . GLU A 1 141 ? 12.216 -13.774 -8.436 1.00 90.06 141 GLU A O 1
ATOM 1119 N N . ASN A 1 142 ? 13.617 -12.329 -7.469 1.00 88.56 142 ASN A N 1
ATOM 1120 C CA . ASN A 1 142 ? 13.673 -13.052 -6.192 1.00 88.56 142 ASN A CA 1
ATOM 1121 C C . ASN A 1 142 ? 12.462 -12.793 -5.283 1.00 88.56 142 ASN A C 1
ATOM 1123 O O . ASN A 1 142 ? 12.258 -13.524 -4.313 1.00 88.56 142 ASN A O 1
ATOM 1127 N N . VAL A 1 143 ? 11.701 -11.724 -5.540 1.00 90.25 143 VAL A N 1
ATOM 1128 C CA . VAL A 1 143 ? 10.606 -11.274 -4.664 1.00 90.25 143 VAL A CA 1
ATOM 1129 C C . VAL A 1 143 ? 9.247 -11.250 -5.353 1.00 90.25 143 VAL A C 1
ATOM 1131 O O . VAL A 1 143 ? 8.232 -11.294 -4.660 1.00 90.25 143 VAL A O 1
ATOM 1134 N N . LEU A 1 144 ? 9.210 -11.203 -6.685 1.00 92.31 144 LEU A N 1
ATOM 1135 C CA . LEU A 1 144 ? 7.982 -11.261 -7.466 1.00 92.31 144 LEU A CA 1
ATOM 1136 C C . LEU A 1 144 ? 7.656 -12.725 -7.819 1.00 92.31 144 LEU A C 1
ATOM 1138 O O . LEU A 1 144 ? 8.428 -13.355 -8.535 1.00 92.31 144 LEU A O 1
ATOM 1142 N N . PRO A 1 145 ? 6.519 -13.281 -7.367 1.00 90.31 145 PRO A N 1
ATOM 1143 C CA . PRO A 1 145 ? 6.161 -14.683 -7.606 1.00 90.31 145 PRO A CA 1
ATOM 1144 C C . PRO A 1 145 ? 5.495 -14.936 -8.974 1.00 90.31 145 PRO A C 1
ATOM 1146 O O . PRO A 1 145 ? 4.909 -15.998 -9.176 1.00 90.31 145 PRO A O 1
ATOM 1149 N N . MET A 1 146 ? 5.526 -13.963 -9.885 1.00 90.75 146 MET A N 1
ATOM 1150 C CA . MET A 1 146 ? 4.912 -14.038 -11.215 1.00 90.75 146 MET A CA 1
ATOM 1151 C C . MET A 1 146 ? 5.946 -14.446 -12.269 1.00 90.75 146 MET A C 1
ATOM 1153 O O . MET A 1 146 ? 7.118 -14.092 -12.151 1.00 90.75 146 MET A O 1
ATOM 1157 N N . ASP A 1 147 ? 5.508 -15.154 -13.313 1.00 90.94 147 ASP A N 1
ATOM 1158 C CA . ASP A 1 147 ? 6.363 -15.562 -14.439 1.00 90.94 147 ASP A CA 1
ATOM 1159 C C . ASP A 1 147 ? 6.526 -14.414 -15.446 1.00 90.94 147 ASP A C 1
ATOM 1161 O O . ASP A 1 147 ? 5.973 -14.416 -16.542 1.00 90.94 147 ASP A O 1
ATOM 1165 N N . LEU A 1 148 ? 7.229 -13.370 -15.011 1.00 90.62 148 LEU A N 1
ATOM 1166 C CA . LEU A 1 148 ? 7.460 -12.140 -15.762 1.00 90.62 148 LEU A CA 1
ATOM 1167 C C . LEU A 1 148 ? 8.936 -11.752 -15.665 1.00 90.62 148 LEU A C 1
ATOM 1169 O O . LEU A 1 148 ? 9.680 -12.219 -14.801 1.00 90.62 148 LEU A O 1
ATOM 1173 N N . HIS A 1 149 ? 9.360 -10.828 -16.522 1.00 93.19 149 HIS A N 1
ATOM 1174 C CA . HIS A 1 149 ? 10.667 -10.184 -16.410 1.00 93.19 149 HIS A CA 1
ATOM 1175 C C . HIS A 1 149 ? 10.515 -8.778 -15.804 1.00 93.19 149 HIS A C 1
ATOM 1177 O O . HIS A 1 149 ? 10.585 -7.791 -16.542 1.00 93.19 149 HIS A O 1
ATOM 1183 N N . PRO A 1 150 ? 10.329 -8.641 -14.473 1.00 93.56 150 PRO A N 1
ATOM 1184 C CA . PRO A 1 150 ? 9.979 -7.371 -13.834 1.00 93.56 150 PRO A CA 1
ATOM 1185 C C . PRO A 1 150 ? 11.012 -6.278 -14.081 1.00 93.56 150 PRO A C 1
ATOM 1187 O O . PRO A 1 150 ? 10.655 -5.140 -14.371 1.00 93.56 150 PRO A O 1
ATOM 1190 N N . GLN A 1 151 ? 12.302 -6.614 -14.041 1.00 92.69 151 GLN A N 1
ATOM 1191 C CA . GLN A 1 151 ? 13.361 -5.643 -14.303 1.00 92.69 151 GLN A CA 1
ATOM 1192 C C . GLN A 1 151 ? 13.304 -5.103 -15.742 1.00 92.69 151 GLN A C 1
ATOM 1194 O O . GLN A 1 151 ? 13.617 -3.938 -15.986 1.00 92.69 151 GLN A O 1
ATOM 1199 N N . HIS A 1 152 ? 12.936 -5.950 -16.706 1.00 94.12 152 HIS A N 1
ATOM 1200 C CA . HIS A 1 152 ? 12.801 -5.551 -18.106 1.00 94.12 152 HIS A CA 1
ATOM 1201 C C . HIS A 1 152 ? 11.523 -4.746 -18.321 1.00 94.12 152 HIS A C 1
ATOM 1203 O O . HIS A 1 152 ? 11.573 -3.741 -19.023 1.00 94.12 152 HIS A O 1
ATOM 1209 N N . LEU A 1 153 ? 10.424 -5.128 -17.665 1.00 95.38 153 LEU A N 1
ATOM 1210 C CA . LEU A 1 153 ? 9.156 -4.408 -17.737 1.00 95.38 153 LEU A CA 1
ATOM 1211 C C . LEU A 1 153 ? 9.313 -2.976 -17.220 1.00 95.38 153 LEU A C 1
ATOM 1213 O O . LEU A 1 153 ? 8.967 -2.031 -17.920 1.00 95.38 153 LEU A O 1
ATOM 1217 N N . ILE A 1 154 ? 9.936 -2.794 -16.052 1.00 95.12 154 ILE A N 1
ATOM 1218 C CA . ILE A 1 154 ? 10.194 -1.455 -15.503 1.00 95.12 154 ILE A CA 1
ATOM 1219 C C . ILE A 1 154 ? 11.080 -0.629 -16.443 1.00 95.12 154 ILE A C 1
ATOM 1221 O O . ILE A 1 154 ? 10.790 0.540 -16.682 1.00 95.12 154 ILE A O 1
ATOM 1225 N N . LYS A 1 155 ? 12.117 -1.223 -17.052 1.00 93.62 155 LYS A N 1
ATOM 1226 C CA . LYS A 1 155 ? 12.932 -0.521 -18.060 1.00 93.62 155 LYS A CA 1
ATOM 1227 C C . LYS A 1 155 ? 12.122 -0.124 -19.291 1.00 93.62 155 LYS A C 1
ATOM 1229 O O . LYS A 1 155 ? 12.304 0.993 -19.761 1.00 93.62 155 LYS A O 1
ATOM 1234 N N . ALA A 1 156 ? 11.259 -1.009 -19.792 1.00 95.88 156 ALA A N 1
ATOM 1235 C CA . ALA A 1 156 ? 10.386 -0.741 -20.933 1.00 95.88 156 ALA A CA 1
ATOM 1236 C C . ALA A 1 156 ? 9.458 0.449 -20.649 1.00 95.88 156 ALA A C 1
ATOM 1238 O O . ALA A 1 156 ? 9.354 1.361 -21.467 1.00 95.88 156 ALA A O 1
ATOM 1239 N N . ILE A 1 157 ? 8.883 0.497 -19.444 1.00 96.25 157 ILE A N 1
ATOM 1240 C CA . ILE A 1 157 ? 8.053 1.616 -18.988 1.00 96.25 157 ILE A CA 1
ATOM 1241 C C . ILE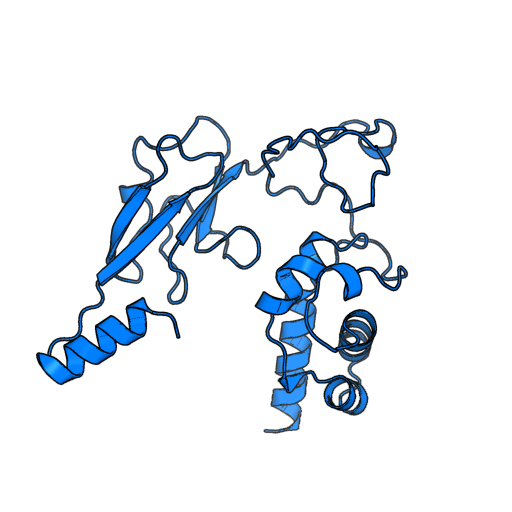 A 1 157 ? 8.861 2.917 -18.928 1.00 96.25 157 ILE A C 1
ATOM 1243 O O . ILE A 1 157 ? 8.427 3.933 -19.465 1.00 96.25 157 ILE A O 1
ATOM 1247 N N . MET A 1 158 ? 10.065 2.891 -18.347 1.00 93.94 158 MET A N 1
ATOM 1248 C CA . MET A 1 158 ? 10.928 4.077 -18.238 1.00 93.94 158 MET A CA 1
ATOM 1249 C C . MET A 1 158 ? 11.325 4.674 -19.596 1.00 93.94 158 MET A C 1
ATOM 1251 O O . MET A 1 158 ? 11.532 5.884 -19.685 1.00 93.94 158 MET A O 1
ATOM 1255 N N . ILE A 1 159 ? 11.462 3.850 -20.641 1.00 95.56 159 ILE A N 1
ATOM 1256 C CA . ILE A 1 159 ? 11.762 4.321 -22.005 1.00 95.56 159 ILE A CA 1
ATOM 1257 C C . ILE A 1 159 ? 10.503 4.624 -22.830 1.00 95.56 159 ILE A C 1
ATOM 1259 O O . ILE A 1 159 ? 10.629 5.142 -23.937 1.00 95.56 159 ILE A O 1
ATOM 1263 N N . GLY A 1 160 ? 9.309 4.321 -22.310 1.00 94.94 160 GLY A N 1
ATOM 1264 C CA . GLY A 1 160 ? 8.039 4.534 -23.006 1.00 94.94 160 GLY A CA 1
ATOM 1265 C C . GLY A 1 160 ? 7.790 3.581 -24.181 1.00 94.94 160 GLY A C 1
ATOM 1266 O O . GLY A 1 160 ? 7.048 3.937 -25.092 1.00 94.94 160 GLY A O 1
ATOM 1267 N N . ASP A 1 161 ? 8.408 2.396 -24.194 1.00 96.19 161 ASP A N 1
ATOM 1268 C CA . ASP A 1 161 ? 8.248 1.407 -25.270 1.00 96.19 161 ASP A CA 1
ATOM 1269 C C . ASP A 1 161 ? 7.033 0.504 -25.015 1.00 96.19 161 ASP A C 1
ATOM 1271 O O . ASP A 1 161 ? 7.096 -0.457 -24.246 1.00 96.19 161 ASP A O 1
ATOM 1275 N N . ILE A 1 162 ? 5.907 0.848 -25.640 1.00 94.75 162 ILE A N 1
ATOM 1276 C CA . ILE A 1 162 ? 4.613 0.194 -25.413 1.00 94.75 162 ILE A CA 1
ATOM 1277 C C . ILE A 1 162 ? 4.586 -1.224 -25.974 1.00 94.75 162 ILE A C 1
ATOM 1279 O O . ILE A 1 162 ? 4.126 -2.129 -25.284 1.00 94.75 162 ILE A O 1
ATOM 1283 N N . GLU A 1 163 ? 5.127 -1.448 -27.174 1.00 94.88 163 GLU A N 1
ATOM 1284 C CA . GLU A 1 163 ? 5.187 -2.792 -27.760 1.00 94.88 163 GLU A CA 1
ATOM 1285 C C . GLU A 1 163 ? 5.969 -3.736 -26.842 1.00 94.88 163 GLU A C 1
ATOM 1287 O O . GLU A 1 163 ? 5.568 -4.879 -26.603 1.00 94.88 163 GLU A O 1
ATOM 1292 N N . LEU A 1 164 ? 7.078 -3.257 -26.274 1.00 96.06 164 LEU A N 1
ATOM 1293 C CA . LEU A 1 164 ? 7.849 -4.038 -25.319 1.00 96.06 164 LEU A CA 1
ATOM 1294 C C . LEU A 1 164 ? 7.097 -4.249 -23.996 1.00 96.06 164 LEU A C 1
ATOM 1296 O O . LEU A 1 164 ? 7.150 -5.352 -23.455 1.00 96.06 164 LEU A O 1
ATOM 1300 N N . MET A 1 165 ? 6.379 -3.244 -23.483 1.00 95.94 165 MET A N 1
ATOM 1301 C CA . MET A 1 165 ? 5.540 -3.382 -22.281 1.00 95.94 165 MET A CA 1
ATOM 1302 C C . MET A 1 165 ? 4.465 -4.464 -22.445 1.00 95.94 165 MET A C 1
ATOM 1304 O O . MET A 1 165 ? 4.289 -5.294 -21.550 1.00 95.94 165 MET A O 1
ATOM 1308 N N . GLU A 1 166 ? 3.770 -4.485 -23.582 1.00 94.25 166 GLU A N 1
ATOM 1309 C CA . GLU A 1 166 ? 2.742 -5.488 -23.880 1.00 94.25 166 GLU A CA 1
ATOM 1310 C C . GLU A 1 166 ? 3.332 -6.897 -23.956 1.00 94.25 166 GLU A C 1
ATOM 1312 O O . GLU A 1 166 ? 2.824 -7.816 -23.314 1.00 94.25 166 GLU A O 1
ATOM 1317 N N . ASN A 1 167 ? 4.451 -7.053 -24.670 1.00 95.19 167 ASN A N 1
ATOM 1318 C CA . ASN A 1 167 ? 5.166 -8.328 -24.776 1.00 95.19 167 ASN A CA 1
ATOM 1319 C C . ASN A 1 167 ? 5.689 -8.842 -23.426 1.00 95.19 167 ASN A C 1
ATOM 1321 O O . ASN A 1 167 ? 5.881 -10.045 -23.257 1.00 95.19 167 ASN A O 1
ATOM 1325 N N . LEU A 1 168 ? 5.935 -7.938 -22.477 1.00 95.50 168 LEU A N 1
ATOM 1326 C CA . LEU A 1 168 ? 6.399 -8.252 -21.127 1.00 95.50 168 LEU A CA 1
ATOM 1327 C C . LEU A 1 168 ? 5.260 -8.418 -20.112 1.00 95.50 168 LEU A C 1
ATOM 1329 O O . LEU A 1 168 ? 5.553 -8.606 -18.934 1.00 95.50 168 LEU A O 1
ATOM 1333 N N . GLY A 1 169 ? 3.994 -8.362 -20.540 1.00 94.62 169 GLY A N 1
ATOM 1334 C CA . GLY A 1 169 ? 2.844 -8.687 -19.693 1.00 94.62 169 GLY A CA 1
ATOM 1335 C C . GLY A 1 169 ? 2.337 -7.541 -18.813 1.00 94.62 169 GLY A C 1
ATOM 1336 O O . GLY A 1 169 ? 1.825 -7.796 -17.726 1.00 94.62 169 GLY A O 1
ATOM 1337 N N . ILE A 1 170 ? 2.434 -6.278 -19.253 1.00 95.38 170 ILE A N 1
ATOM 1338 C CA . ILE A 1 170 ? 1.966 -5.118 -18.462 1.00 95.38 170 ILE A CA 1
ATOM 1339 C C . ILE A 1 170 ? 0.491 -5.203 -18.019 1.00 95.38 170 ILE A C 1
ATOM 1341 O O . ILE A 1 170 ? 0.128 -4.662 -16.981 1.00 95.38 170 ILE A O 1
ATOM 1345 N N . TYR A 1 171 ? -0.362 -5.907 -18.766 1.00 94.06 171 TYR A N 1
ATOM 1346 C CA . TYR A 1 171 ? -1.784 -6.071 -18.440 1.00 94.06 171 TYR A CA 1
ATOM 1347 C C . TYR A 1 171 ? -2.062 -7.057 -17.299 1.00 94.06 171 TYR A C 1
ATOM 1349 O O . TYR A 1 171 ? -3.183 -7.105 -16.791 1.00 94.06 171 TYR A O 1
ATOM 1357 N N . GLU A 1 172 ? -1.073 -7.867 -16.923 1.00 93.44 172 GLU A N 1
ATOM 1358 C CA . GLU A 1 172 ? -1.221 -8.913 -15.907 1.00 93.44 172 GLU A CA 1
ATOM 1359 C C . GLU A 1 172 ? -0.900 -8.417 -14.496 1.00 93.44 172 GLU A C 1
ATOM 1361 O O . GLU A 1 172 ? -1.149 -9.128 -13.523 1.00 93.44 172 GLU A O 1
ATOM 1366 N N . VAL A 1 173 ? -0.360 -7.203 -14.383 1.00 94.69 173 VAL A N 1
ATOM 1367 C CA . VAL A 1 173 ? 0.210 -6.677 -13.145 1.00 94.69 173 VAL A CA 1
ATOM 1368 C C . VAL A 1 173 ? -0.534 -5.447 -12.648 1.00 94.69 173 VAL A C 1
ATOM 1370 O O . VAL A 1 173 ? -1.047 -4.636 -13.422 1.00 94.69 173 VAL A O 1
ATOM 1373 N N . ALA A 1 174 ? -0.546 -5.284 -11.333 1.00 93.62 174 ALA A N 1
ATOM 1374 C CA . ALA A 1 174 ? -0.964 -4.075 -10.646 1.00 93.62 174 ALA A CA 1
ATOM 1375 C C . ALA A 1 174 ? 0.197 -3.489 -9.830 1.00 93.62 174 ALA A C 1
ATOM 1377 O O . ALA A 1 174 ? 1.213 -4.137 -9.571 1.00 93.62 174 ALA A O 1
ATOM 1378 N N . GLU A 1 175 ? 0.043 -2.240 -9.396 1.00 92.62 175 GLU A N 1
ATOM 1379 C CA . GLU A 1 175 ? 1.037 -1.546 -8.571 1.00 92.62 175 GLU A CA 1
ATOM 1380 C C . GLU A 1 175 ? 1.361 -2.329 -7.297 1.00 92.62 175 GLU A C 1
ATOM 1382 O O . GLU A 1 175 ? 2.527 -2.475 -6.928 1.00 92.62 175 GLU A O 1
ATOM 1387 N N . GLU A 1 176 ? 0.340 -2.901 -6.658 1.00 91.75 176 GLU A N 1
ATOM 1388 C CA . GLU A 1 176 ? 0.498 -3.646 -5.414 1.00 91.75 176 GLU A CA 1
ATOM 1389 C C . GLU A 1 176 ? 1.377 -4.896 -5.564 1.00 91.75 176 GLU A C 1
ATOM 1391 O O . GLU A 1 176 ? 2.045 -5.282 -4.600 1.00 91.75 176 GLU A O 1
ATOM 1396 N N . ASP A 1 177 ? 1.441 -5.493 -6.759 1.00 93.81 177 ASP A N 1
ATOM 1397 C CA . ASP A 1 177 ? 2.288 -6.660 -7.039 1.00 93.81 177 ASP A CA 1
ATOM 1398 C C . ASP A 1 177 ? 3.781 -6.295 -6.993 1.00 93.81 177 ASP A C 1
ATOM 1400 O O . ASP A 1 177 ? 4.626 -7.097 -6.585 1.00 93.81 177 ASP A O 1
ATOM 1404 N N . PHE A 1 178 ? 4.115 -5.047 -7.333 1.00 94.56 178 PHE A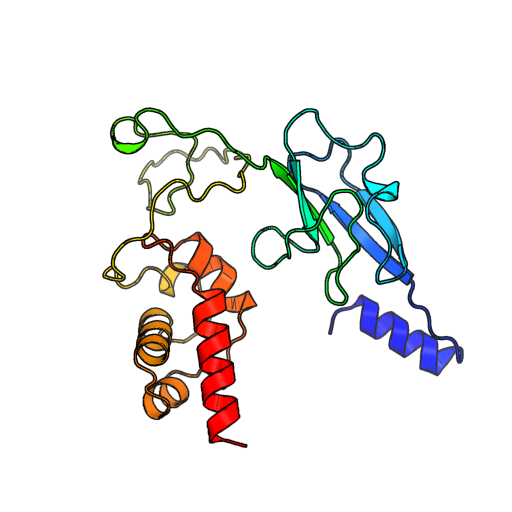 N 1
ATOM 1405 C CA . PHE A 1 178 ? 5.484 -4.526 -7.337 1.00 94.56 178 PHE A CA 1
ATOM 1406 C C . PHE A 1 178 ? 5.890 -3.853 -6.023 1.00 94.56 178 PHE A C 1
ATOM 1408 O O . PHE A 1 178 ? 7.049 -3.455 -5.871 1.00 94.56 178 PHE A O 1
ATOM 1415 N N . ALA A 1 179 ? 5.003 -3.781 -5.030 1.00 93.12 179 ALA A N 1
ATOM 1416 C CA . ALA A 1 179 ? 5.296 -3.116 -3.762 1.00 93.12 179 ALA A CA 1
ATOM 1417 C C . ALA A 1 179 ? 6.491 -3.746 -3.019 1.00 93.12 179 ALA A C 1
ATOM 1419 O O . ALA A 1 179 ? 7.310 -3.049 -2.413 1.00 93.12 179 ALA A O 1
ATOM 1420 N N . LEU A 1 180 ? 6.650 -5.072 -3.111 1.00 91.19 180 LEU A N 1
ATOM 1421 C CA . LEU A 1 180 ? 7.809 -5.758 -2.534 1.00 91.19 180 LEU A CA 1
ATOM 1422 C C . LEU A 1 180 ? 9.089 -5.542 -3.359 1.00 91.19 180 LEU A C 1
ATOM 1424 O O . LEU A 1 180 ? 10.174 -5.452 -2.782 1.00 91.19 180 LEU A O 1
ATOM 1428 N N . CYS A 1 181 ? 8.969 -5.401 -4.684 1.00 91.75 181 CYS A N 1
ATOM 1429 C CA . CYS A 1 181 ? 10.086 -5.038 -5.560 1.00 91.75 181 CYS A CA 1
ATOM 1430 C C . CYS A 1 181 ? 10.628 -3.649 -5.207 1.00 91.75 181 CYS A C 1
ATOM 1432 O O . CYS A 1 181 ? 11.842 -3.463 -5.119 1.00 91.75 181 CYS A O 1
ATOM 1434 N N . GLU A 1 182 ? 9.742 -2.686 -4.940 1.00 91.38 182 GLU A N 1
ATOM 1435 C CA . GLU A 1 182 ? 10.119 -1.347 -4.480 1.00 91.38 182 GLU A CA 1
ATOM 1436 C C . GLU A 1 182 ? 10.846 -1.396 -3.133 1.00 91.38 182 GLU A C 1
ATOM 1438 O O . GLU A 1 182 ? 11.932 -0.831 -2.984 1.00 91.38 182 GLU A O 1
ATOM 1443 N N . PHE A 1 183 ? 10.301 -2.145 -2.170 1.00 87.88 183 PHE A N 1
ATOM 1444 C CA . PHE A 1 183 ? 10.923 -2.319 -0.858 1.00 87.88 183 PHE A CA 1
ATOM 1445 C C . PHE A 1 183 ? 12.328 -2.941 -0.953 1.00 87.88 183 PHE A C 1
ATOM 1447 O O . PHE A 1 183 ? 13.268 -2.479 -0.294 1.00 87.88 183 PHE A O 1
ATOM 1454 N N . ALA A 1 184 ? 12.490 -3.965 -1.796 1.00 87.00 184 ALA A N 1
ATOM 1455 C CA . ALA A 1 184 ? 13.761 -4.650 -2.022 1.00 87.00 184 ALA A CA 1
ATOM 1456 C C . ALA A 1 184 ? 14.748 -3.845 -2.890 1.00 87.00 184 ALA A C 1
ATOM 1458 O O . ALA A 1 184 ? 15.949 -4.127 -2.873 1.00 87.00 184 ALA A O 1
ATOM 1459 N N . CYS A 1 185 ? 14.281 -2.834 -3.629 1.00 86.12 185 CYS A N 1
ATOM 1460 C CA . CYS A 1 185 ? 15.090 -2.099 -4.593 1.00 86.12 185 CYS A CA 1
ATOM 1461 C C . CYS A 1 185 ? 16.302 -1.417 -3.939 1.00 86.12 185 CYS A C 1
ATOM 1463 O O . CYS A 1 185 ? 16.183 -0.586 -3.026 1.00 86.12 185 CYS A O 1
ATOM 1465 N N . THR A 1 186 ? 17.497 -1.704 -4.461 1.00 83.62 186 THR A N 1
ATOM 1466 C CA . THR A 1 186 ? 18.729 -1.030 -4.018 1.00 83.62 186 THR A CA 1
ATOM 1467 C C . THR A 1 186 ? 18.874 0.383 -4.571 1.00 83.62 186 THR A C 1
ATOM 1469 O O . THR A 1 186 ? 19.577 1.202 -3.978 1.00 83.62 186 THR A O 1
ATOM 1472 N N . SER A 1 187 ? 18.218 0.668 -5.697 1.00 84.56 187 SER A N 1
ATOM 1473 C CA . SER A 1 187 ? 18.254 1.970 -6.369 1.00 84.56 187 SER A CA 1
ATOM 1474 C C . SER A 1 187 ? 17.275 2.986 -5.781 1.00 84.56 187 SER A C 1
ATOM 1476 O O . SER A 1 187 ? 17.398 4.162 -6.095 1.00 84.56 187 SER A O 1
ATOM 1478 N N . LYS A 1 188 ? 16.356 2.559 -4.899 1.00 86.38 188 LYS A N 1
ATOM 1479 C CA . LYS A 1 188 ? 15.363 3.427 -4.234 1.00 86.38 188 LYS A CA 1
ATOM 1480 C C . LYS A 1 188 ? 14.486 4.226 -5.207 1.00 86.38 188 LYS A C 1
ATOM 1482 O O . LYS A 1 188 ? 14.055 5.324 -4.877 1.00 86.38 188 LYS A O 1
ATOM 1487 N N . ILE A 1 189 ? 14.221 3.649 -6.378 1.00 89.69 189 ILE A N 1
ATOM 1488 C CA . ILE A 1 189 ? 13.276 4.198 -7.351 1.00 89.69 189 ILE A CA 1
ATOM 1489 C C . ILE A 1 189 ? 11.831 3.871 -6.931 1.00 89.69 189 ILE A C 1
ATOM 1491 O O . ILE A 1 189 ? 11.610 2.799 -6.357 1.00 89.69 189 ILE A O 1
ATOM 1495 N N . PRO A 1 190 ? 10.852 4.744 -7.219 1.00 92.06 190 PRO A N 1
ATOM 1496 C CA . PRO A 1 190 ? 9.446 4.513 -6.892 1.00 92.06 190 PRO A CA 1
ATOM 1497 C C . PRO A 1 190 ? 8.805 3.564 -7.918 1.00 92.06 190 PRO A C 1
ATOM 1499 O O . PRO A 1 190 ? 8.117 3.982 -8.846 1.00 92.06 190 PRO A O 1
ATOM 1502 N N . VAL A 1 191 ? 9.075 2.262 -7.791 1.00 94.06 191 VAL A N 1
ATOM 1503 C CA . VAL A 1 191 ? 8.658 1.240 -8.772 1.00 94.06 191 VAL A CA 1
ATOM 1504 C C . VAL A 1 191 ? 7.140 1.206 -8.965 1.00 94.06 191 VAL A C 1
ATOM 1506 O O . VAL A 1 191 ? 6.688 1.072 -10.100 1.00 94.06 191 VAL A O 1
ATOM 1509 N N . GLN A 1 192 ? 6.357 1.352 -7.891 1.00 94.94 192 GLN A N 1
ATOM 1510 C CA . GLN A 1 192 ? 4.893 1.378 -7.978 1.00 94.94 192 GLN A CA 1
ATOM 1511 C C . GLN A 1 192 ? 4.389 2.577 -8.796 1.00 94.94 192 GLN A C 1
ATOM 1513 O O . GLN A 1 192 ? 3.476 2.429 -9.603 1.00 94.94 192 GLN A O 1
ATOM 1518 N N . GLU A 1 193 ? 5.007 3.750 -8.628 1.00 95.12 193 GLU A N 1
ATOM 1519 C CA . GLU A 1 193 ? 4.666 4.963 -9.386 1.00 95.12 193 GLU A CA 1
ATOM 1520 C C . GLU A 1 193 ? 5.035 4.815 -10.865 1.00 95.12 193 GLU A C 1
ATOM 1522 O O . GLU A 1 193 ? 4.206 5.074 -11.731 1.00 95.12 193 GLU A O 1
ATOM 1527 N N . ILE A 1 194 ? 6.228 4.285 -11.157 1.00 96.06 194 ILE A N 1
ATOM 1528 C CA . ILE A 1 194 ? 6.648 3.993 -12.535 1.00 96.06 194 ILE A CA 1
ATOM 1529 C C . ILE A 1 194 ? 5.652 3.037 -13.199 1.00 96.06 194 ILE A C 1
ATOM 1531 O O . ILE A 1 194 ? 5.240 3.269 -14.332 1.00 96.06 194 ILE A O 1
ATOM 1535 N N . LEU A 1 195 ? 5.221 1.981 -12.501 1.00 96.25 195 LEU A N 1
ATOM 1536 C CA . LEU A 1 195 ? 4.251 1.036 -13.049 1.00 96.25 195 LEU A CA 1
ATOM 1537 C C . LEU A 1 195 ? 2.885 1.684 -13.318 1.00 96.25 195 LEU A C 1
ATOM 1539 O O . LEU A 1 195 ? 2.291 1.431 -14.368 1.00 96.25 195 LEU A O 1
ATOM 1543 N N . ARG A 1 196 ? 2.414 2.554 -12.416 1.00 95.69 196 ARG A N 1
ATOM 1544 C CA . ARG A 1 196 ? 1.195 3.353 -12.618 1.00 95.69 196 ARG A CA 1
ATOM 1545 C C . ARG A 1 196 ? 1.281 4.192 -13.890 1.00 95.69 196 ARG A C 1
ATOM 1547 O O . ARG A 1 196 ? 0.339 4.183 -14.683 1.00 95.69 196 ARG A O 1
ATOM 1554 N N . ASP A 1 197 ? 2.401 4.878 -14.094 1.00 96.00 197 ASP A N 1
ATOM 155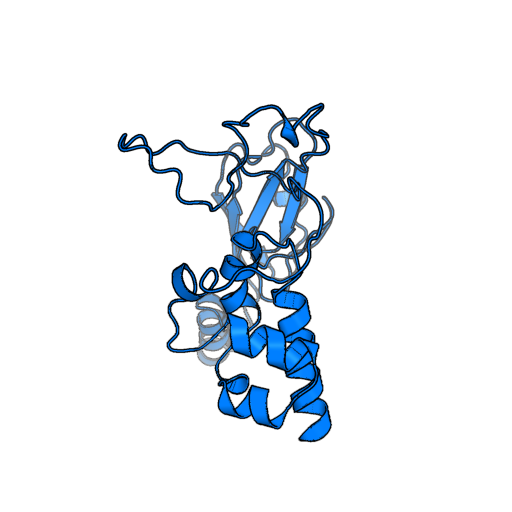5 C CA . ASP A 1 197 ? 2.626 5.712 -15.275 1.00 96.00 197 ASP A CA 1
ATOM 1556 C C . ASP A 1 197 ? 2.622 4.875 -16.561 1.00 96.00 197 ASP A C 1
ATOM 1558 O O . ASP A 1 197 ? 2.021 5.276 -17.560 1.00 96.00 197 ASP A O 1
ATOM 1562 N N . GLY A 1 198 ? 3.217 3.678 -16.527 1.00 95.94 198 GLY A N 1
ATOM 1563 C CA . GLY A 1 198 ? 3.179 2.720 -17.636 1.00 95.94 198 GLY A CA 1
ATOM 1564 C C . GLY A 1 198 ? 1.761 2.263 -17.980 1.00 95.94 198 GLY A C 1
ATOM 1565 O O . GLY A 1 198 ? 1.355 2.321 -19.141 1.00 95.94 198 GLY A O 1
ATOM 1566 N N . LEU A 1 199 ? 0.972 1.873 -16.976 1.00 95.62 199 LEU A N 1
ATOM 1567 C CA . LEU A 1 199 ? -0.435 1.498 -17.159 1.00 95.62 199 LEU A CA 1
ATOM 1568 C C . LEU A 1 199 ? -1.268 2.664 -17.712 1.00 95.62 199 LEU A C 1
ATOM 1570 O O . LEU A 1 199 ? -2.135 2.466 -18.567 1.00 95.62 199 LEU A O 1
ATOM 1574 N N . GLU A 1 200 ? -1.012 3.891 -17.253 1.00 95.44 200 GLU A N 1
ATOM 1575 C CA . GLU A 1 200 ? -1.693 5.078 -17.767 1.00 95.44 200 GLU A CA 1
ATOM 1576 C C . GLU A 1 200 ? -1.308 5.380 -19.221 1.00 95.44 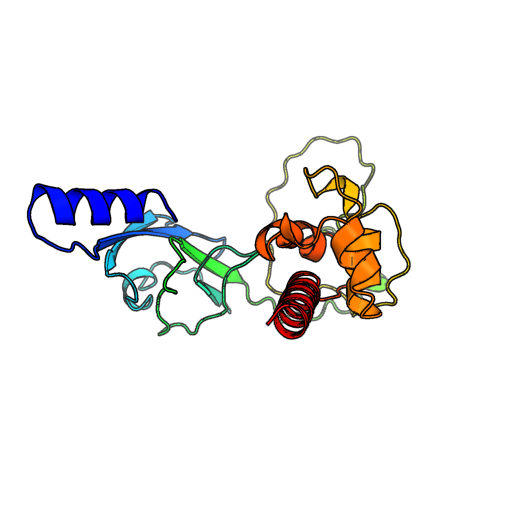200 GLU A C 1
ATOM 1578 O O . GLU A 1 200 ? -2.184 5.752 -20.008 1.00 95.44 200 GLU A O 1
ATOM 1583 N N . LEU A 1 201 ? -0.034 5.210 -19.582 1.00 94.94 201 LEU A N 1
ATOM 1584 C CA . LEU A 1 201 ? 0.465 5.389 -20.944 1.00 94.94 201 LEU A CA 1
ATOM 1585 C C . LEU A 1 201 ? -0.216 4.416 -21.911 1.00 94.94 201 LEU A C 1
ATOM 1587 O O . LEU A 1 201 ? -0.811 4.853 -22.894 1.00 94.94 201 LEU A O 1
ATOM 1591 N N . VAL A 1 202 ? -0.210 3.122 -21.590 1.00 93.88 202 VAL A N 1
ATOM 1592 C CA . VAL A 1 202 ? -0.871 2.091 -22.406 1.00 93.88 202 VAL A CA 1
ATOM 1593 C C . VAL A 1 202 ? -2.364 2.386 -22.548 1.00 93.88 202 VAL A C 1
ATOM 1595 O O . VAL A 1 202 ? -2.915 2.356 -23.648 1.00 93.88 202 VAL A O 1
ATOM 1598 N N . ARG A 1 203 ? -3.030 2.778 -21.454 1.00 92.50 203 ARG A N 1
ATOM 1599 C CA . ARG A 1 203 ? -4.451 3.149 -21.493 1.00 92.50 203 ARG A CA 1
ATOM 1600 C C . ARG A 1 203 ? -4.728 4.321 -22.439 1.00 92.50 203 ARG A C 1
ATOM 1602 O O . ARG A 1 203 ? -5.772 4.317 -23.087 1.00 92.50 203 ARG A O 1
ATOM 1609 N N . LYS A 1 204 ? -3.853 5.330 -22.485 1.00 93.00 204 LYS A N 1
ATOM 1610 C CA . LYS A 1 204 ? -4.010 6.505 -23.360 1.00 93.00 204 LYS A CA 1
ATOM 1611 C C . LYS A 1 204 ? -3.888 6.147 -24.837 1.00 93.00 204 LYS A C 1
ATOM 1613 O O . LYS A 1 204 ? -4.643 6.701 -25.620 1.00 93.00 204 LYS A O 1
ATOM 1618 N N . GLU A 1 205 ? -2.997 5.229 -25.199 1.00 88.81 205 GLU A N 1
ATOM 1619 C CA . GLU A 1 205 ? -2.826 4.812 -26.598 1.00 88.81 205 GLU A CA 1
ATOM 1620 C C . GLU A 1 205 ? -3.926 3.854 -27.081 1.00 88.81 205 GLU A C 1
ATOM 1622 O O . GLU A 1 205 ? -4.270 3.846 -28.261 1.00 88.81 205 GLU A O 1
ATOM 1627 N N . CYS A 1 206 ? -4.517 3.061 -26.181 1.00 76.62 206 CYS A N 1
ATOM 1628 C CA . CYS A 1 206 ? -5.620 2.154 -26.514 1.00 76.62 206 CYS A CA 1
ATOM 1629 C C . CYS A 1 206 ? -7.023 2.797 -26.451 1.00 76.62 206 CYS A C 1
ATOM 1631 O O . CYS A 1 206 ? -8.005 2.099 -26.718 1.00 76.62 206 CYS A O 1
ATOM 1633 N N . SER A 1 207 ? -7.136 4.074 -26.054 1.00 66.50 207 SER A N 1
ATOM 1634 C CA . SER A 1 207 ? -8.409 4.819 -25.948 1.00 66.50 207 SER A CA 1
ATOM 1635 C C . SER A 1 207 ? -8.649 5.713 -27.158 1.00 66.50 207 SER A C 1
ATOM 1637 O O . SER A 1 207 ? -9.785 5.678 -27.684 1.00 66.50 207 SER A O 1
#

Radius of gyration: 20.14 Å; chains: 1; bounding box: 63×32×52 Å

Foldseek 3Di:
DDPVVVVQVVCCVPVVDRDQWAWAWEDEPQFQDTDIDTDGAFDWCLVVRVVGGHDAAKWKWQADPLPTDTDDSRGTRDRPGRYIYIAHQPPDDPPCLVPDPDPQDDQPDPPPDPDDDPDDHRDHNDLSDDAADLDDADQQVVPQPDPFRLSQLLVCLVVLPLVSNVVRPLVVDALSSCSVVCVNDPRNDSSSVSSVSSVVSNVVVVD

pLDDT: mean 84.83, std 16.84, range [34.12, 97.0]

Secondary structure (DSSP, 8-state):
--HHHHHHHHHHHHHS----EEEEEEESTTBSS-EEEEEETT-BTHHHHTT-B-SS-EEEEEB-TTTPEEE-TT-B--TT--EEEEEE------TTTTTS--SSS---S---------------S--SS----S---SSGGGT--SSS-HHHHHHHHHHT-HHHHHHTTGGG--GGGGHHHHHH-SS---HHHHHHHHHHHHHHHT-